Protein AF-A0A0J6LDE4-F1 (afdb_monomer_lite)

Sequence (198 aa):
MDIYIEMHKPATEKNEYFLVLDENDNFENDKILNLLSSVNRYIVDVDTSMERFMETMISRFHLYILVNCEGVQEELTKVQNYMWEKELKELNWKKSTVKSTILTNQYDNTTNIFDVISPVCMEGSLMFLFSEKEVNEEELESIIKYIKFDQTRVYFNKETIELAGKMGYIVGHFTDEYYVVSLRSEKQVFVCYAVEGL

Secondary structure (DSSP, 8-state):
----EEEE----TT-TT---B-TTS-B-HHHHHHHHTTEEEEEEEHHHHHHHHHHHHHTTSEEEEEEE-TTHHHHS-HHHHHHHHHHHHHTT-EE-SS-TTEEEEE--TTS-HHHHHTTTTTTSEEEEEEESSPPPHHHHHHHHHHPPP-TT-SS--HHHHHHHHHH--EEEEEES----TTT-S---EEEEEEETT-

Radius of gyration: 17.01 Å; chains: 1; bounding box: 40×36×48 Å

pLDDT: mean 72.6, std 15.71, range [31.28, 93.69]

Foldseek 3Di:
DDPQKDKDQFDDPPDPPDQAAAPVRDGDCPPCSVLSNFKIKIKGFCVPPVVVVVVVQVVQWWKKKKKQQVPVCVPDDPVLNVVLVVLCVVQVWDAAPLDRRMIMHRDDPPDDVCSNCVSRPPQIFMKMKTHNDDDDNVNVSVLVVQADGDSPDDHGHPSVSCCQRVVFIKMKGWDQDDPPVVPRDGGIIIMIMHGPDD

Structure (mmCIF, N/CA/C/O backbone):
data_AF-A0A0J6LDE4-F1
#
_entry.id   AF-A0A0J6LDE4-F1
#
loop_
_atom_site.group_PDB
_atom_site.id
_atom_site.type_symbol
_atom_site.label_atom_id
_atom_site.label_alt_id
_atom_site.label_comp_id
_atom_site.label_asym_id
_atom_site.label_entity_id
_atom_site.label_seq_id
_atom_site.pdbx_PDB_ins_code
_atom_site.Cartn_x
_atom_site.Cartn_y
_atom_site.Cartn_z
_atom_site.occupancy
_atom_site.B_iso_or_equiv
_atom_site.auth_seq_id
_atom_site.auth_comp_id
_atom_site.auth_asym_id
_atom_site.auth_atom_id
_atom_site.pdbx_PDB_model_num
ATOM 1 N N . MET A 1 1 ? 11.935 18.057 -22.264 1.00 38.59 1 MET A N 1
ATOM 2 C CA . MET A 1 1 ? 10.794 17.457 -21.549 1.00 38.59 1 MET A CA 1
ATOM 3 C C . MET A 1 1 ? 11.455 16.536 -20.562 1.00 38.59 1 MET A C 1
ATOM 5 O O . MET A 1 1 ? 11.942 15.494 -20.979 1.00 38.59 1 MET A O 1
ATOM 9 N N . ASP A 1 2 ? 11.695 17.038 -19.355 1.00 39.44 2 ASP A N 1
ATOM 10 C CA . ASP A 1 2 ? 12.557 16.338 -18.408 1.00 39.44 2 ASP A CA 1
ATOM 11 C C . ASP A 1 2 ? 11.884 15.014 -18.050 1.00 39.44 2 ASP A C 1
ATOM 13 O O . ASP A 1 2 ? 10.683 14.949 -17.782 1.00 39.44 2 ASP A O 1
ATOM 17 N N . ILE A 1 3 ? 12.633 13.931 -18.205 1.00 47.81 3 ILE A N 1
ATOM 18 C CA . ILE A 1 3 ? 12.144 12.583 -17.955 1.00 47.81 3 ILE A CA 1
ATOM 19 C C . ILE A 1 3 ? 12.295 12.384 -16.446 1.00 47.81 3 ILE A C 1
ATOM 21 O O . ILE A 1 3 ? 13.366 12.036 -15.966 1.00 47.81 3 ILE A O 1
ATOM 25 N N . TYR A 1 4 ? 11.235 12.712 -15.706 1.00 57.97 4 TYR A N 1
ATOM 26 C CA . TYR A 1 4 ? 11.168 12.670 -14.236 1.00 57.97 4 TYR A CA 1
ATOM 27 C C . TYR A 1 4 ? 10.970 11.256 -13.657 1.00 57.97 4 TYR A C 1
ATOM 29 O O . TYR A 1 4 ? 10.943 11.070 -12.443 1.00 57.97 4 TYR A O 1
ATOM 37 N N . ILE A 1 5 ? 10.782 10.269 -14.533 1.00 58.00 5 ILE A N 1
ATOM 38 C CA . ILE A 1 5 ? 10.529 8.871 -14.199 1.00 58.00 5 ILE A CA 1
ATOM 39 C C . ILE A 1 5 ? 11.597 8.050 -14.916 1.00 58.00 5 ILE A C 1
ATOM 41 O O . ILE A 1 5 ? 11.592 7.967 -16.147 1.00 58.00 5 ILE A O 1
ATOM 45 N N . GLU A 1 6 ? 12.517 7.451 -14.166 1.00 58.34 6 GLU A N 1
ATOM 46 C CA . GLU A 1 6 ? 13.460 6.494 -14.735 1.00 58.34 6 GLU A CA 1
ATOM 47 C C . GLU A 1 6 ? 12.729 5.162 -14.939 1.00 58.34 6 GLU A C 1
ATOM 49 O O . GLU A 1 6 ? 12.290 4.505 -13.992 1.00 58.34 6 GLU A O 1
ATOM 54 N N . MET A 1 7 ? 12.540 4.789 -16.205 1.00 58.22 7 MET A N 1
ATOM 55 C CA . MET A 1 7 ? 11.957 3.506 -16.581 1.00 58.22 7 MET A CA 1
ATOM 56 C C . MET A 1 7 ? 13.060 2.467 -16.729 1.00 58.22 7 MET A C 1
ATOM 58 O O . MET A 1 7 ? 13.805 2.473 -17.714 1.00 58.22 7 MET A O 1
ATOM 62 N N . HIS A 1 8 ? 13.110 1.517 -15.804 1.00 57.19 8 HIS A N 1
ATOM 63 C CA . HIS A 1 8 ? 13.906 0.315 -15.987 1.00 57.19 8 HIS A CA 1
ATOM 64 C C . HIS A 1 8 ? 13.045 -0.715 -16.716 1.00 57.19 8 HIS A C 1
ATOM 66 O O . HIS A 1 8 ? 12.086 -1.262 -16.165 1.00 57.19 8 HIS A O 1
ATOM 72 N N . LYS A 1 9 ? 13.378 -0.943 -17.992 1.00 49.88 9 LYS A N 1
ATOM 73 C CA . LYS A 1 9 ? 12.747 -1.978 -18.822 1.00 49.88 9 LYS A CA 1
ATOM 74 C C . LYS A 1 9 ? 12.866 -3.366 -18.161 1.00 49.88 9 LYS A C 1
ATOM 76 O O . LYS A 1 9 ? 13.811 -3.571 -17.392 1.00 49.88 9 LYS A O 1
ATOM 81 N N . PRO A 1 10 ? 11.972 -4.314 -18.501 1.00 50.31 10 PRO A N 1
ATOM 82 C CA . PRO A 1 10 ? 11.931 -5.655 -17.922 1.00 50.31 10 PRO A CA 1
ATOM 83 C C . PRO A 1 10 ? 13.303 -6.342 -17.875 1.00 50.31 10 PRO A C 1
ATOM 85 O O . PRO A 1 10 ? 14.137 -6.165 -18.774 1.00 50.31 10 PRO A O 1
ATOM 88 N N . ALA A 1 11 ? 13.543 -7.139 -16.830 1.00 47.03 11 ALA A N 1
ATOM 89 C CA . ALA A 1 11 ? 14.763 -7.929 -16.694 1.00 47.03 11 ALA A CA 1
ATOM 90 C C . ALA A 1 11 ? 14.858 -8.939 -17.851 1.00 47.03 11 ALA A C 1
ATOM 92 O O . ALA A 1 11 ? 14.193 -9.970 -17.852 1.00 47.03 11 ALA A O 1
ATOM 93 N N . THR A 1 12 ? 15.666 -8.645 -18.867 1.00 46.50 12 THR A N 1
ATOM 94 C CA . THR A 1 12 ? 16.121 -9.673 -19.816 1.00 46.50 12 THR A CA 1
ATOM 95 C C . THR A 1 12 ? 17.321 -10.407 -19.213 1.00 46.50 12 THR A C 1
ATOM 97 O O . THR A 1 12 ? 17.982 -9.848 -18.341 1.00 46.50 12 THR A O 1
ATOM 100 N N . GLU A 1 13 ? 17.649 -11.617 -19.688 1.00 42.69 13 GLU A N 1
ATOM 101 C CA . GLU A 1 13 ? 18.779 -12.467 -19.224 1.00 42.69 13 GLU A CA 1
ATOM 102 C C . GLU A 1 13 ? 20.159 -11.763 -19.148 1.00 42.69 13 GLU A C 1
ATOM 104 O O . GLU A 1 13 ? 21.130 -12.346 -18.678 1.00 42.69 13 GLU A O 1
ATOM 109 N N . LYS A 1 14 ? 20.273 -10.514 -19.618 1.00 42.53 14 LYS A N 1
ATOM 110 C CA . LYS A 1 14 ? 21.488 -9.687 -19.604 1.00 42.53 14 LYS A CA 1
ATOM 111 C C . LYS A 1 14 ? 21.429 -8.479 -18.651 1.00 42.53 14 LYS A C 1
ATOM 113 O O . LYS A 1 14 ? 22.395 -7.724 -18.608 1.00 42.53 14 LYS A O 1
ATOM 118 N N . ASN A 1 15 ? 20.326 -8.267 -17.926 1.00 45.03 15 ASN A N 1
ATOM 119 C CA . ASN A 1 15 ? 20.123 -7.128 -17.022 1.00 45.03 15 ASN A CA 1
ATOM 120 C C . ASN A 1 15 ? 20.237 -7.566 -15.553 1.00 45.03 15 ASN A C 1
ATOM 122 O O . ASN A 1 15 ? 19.270 -8.030 -14.957 1.00 45.03 15 ASN A O 1
ATOM 126 N N . GLU A 1 16 ? 21.402 -7.337 -14.949 1.00 47.44 16 GLU A N 1
ATOM 127 C CA . GLU A 1 16 ? 21.745 -7.638 -13.543 1.00 47.44 16 GLU A CA 1
ATOM 128 C C . GLU A 1 16 ? 21.028 -6.744 -12.496 1.00 47.44 16 GLU A C 1
ATOM 130 O O . GLU A 1 16 ? 21.453 -6.662 -11.348 1.00 47.44 16 GLU A O 1
ATOM 135 N N . TYR A 1 17 ? 19.948 -6.043 -12.859 1.00 51.19 17 TYR A N 1
ATOM 136 C CA . TYR A 1 17 ? 19.377 -4.952 -12.046 1.00 51.19 17 TYR A CA 1
ATOM 137 C C . TYR A 1 17 ? 18.183 -5.340 -11.160 1.00 51.19 17 TYR A C 1
ATOM 139 O O . TYR A 1 17 ? 17.684 -4.500 -10.407 1.00 51.19 17 TYR A O 1
ATOM 147 N N . PHE A 1 18 ? 17.716 -6.587 -11.234 1.00 53.81 18 PHE A N 1
ATOM 148 C CA . PHE A 1 18 ? 16.643 -7.094 -10.380 1.00 53.81 18 PHE A CA 1
ATOM 149 C C . PHE A 1 18 ? 17.197 -8.180 -9.466 1.00 53.81 18 PHE A C 1
ATOM 151 O O . PHE A 1 18 ? 17.444 -9.301 -9.897 1.00 53.81 18 PHE A O 1
ATOM 158 N N . LEU A 1 19 ? 17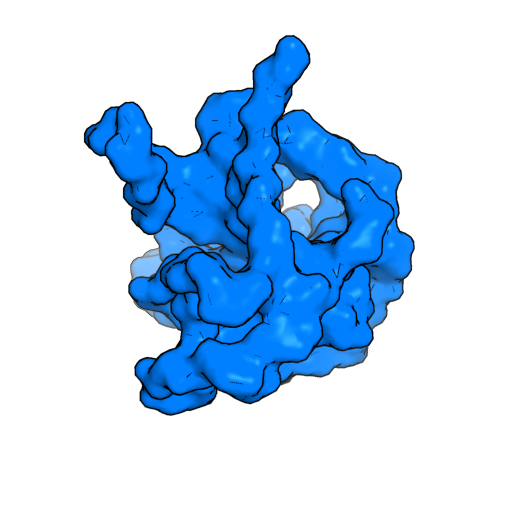.403 -7.825 -8.200 1.00 56.34 19 LEU A N 1
ATOM 159 C CA . LEU A 1 19 ? 17.648 -8.786 -7.135 1.00 56.34 19 LEU A CA 1
ATOM 160 C C . LEU A 1 19 ? 16.300 -9.086 -6.490 1.00 56.34 19 LEU A C 1
ATOM 162 O O . LEU A 1 19 ? 15.721 -8.213 -5.844 1.00 56.34 19 LEU A O 1
ATOM 166 N N . VAL A 1 20 ? 15.792 -10.298 -6.706 1.00 59.28 20 VAL A N 1
ATOM 167 C CA . VAL A 1 20 ? 14.578 -10.775 -6.041 1.00 59.28 20 VAL A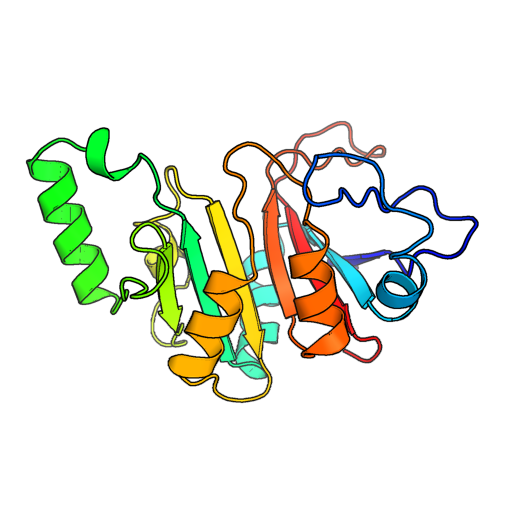 CA 1
ATOM 168 C C . VAL A 1 20 ? 14.960 -11.841 -5.030 1.00 59.28 20 VAL A C 1
ATOM 170 O O . VAL A 1 20 ? 15.721 -12.759 -5.346 1.00 59.28 20 VAL A O 1
ATOM 173 N N . LEU A 1 21 ? 14.436 -11.706 -3.817 1.00 57.12 21 LEU A N 1
ATOM 174 C CA . LEU A 1 21 ? 14.638 -12.660 -2.735 1.00 57.12 21 LEU A CA 1
ATOM 175 C C . LEU A 1 21 ? 13.399 -13.547 -2.575 1.00 57.12 21 LEU A C 1
ATOM 177 O O . LEU A 1 21 ? 12.266 -13.075 -2.716 1.00 57.12 21 LEU A O 1
ATOM 181 N N . ASP A 1 22 ? 13.627 -14.831 -2.298 1.00 60.06 22 ASP A N 1
ATOM 182 C CA . ASP A 1 22 ? 12.580 -15.760 -1.883 1.00 60.06 22 ASP A CA 1
ATOM 183 C C . ASP A 1 22 ? 12.179 -15.544 -0.414 1.00 60.06 22 ASP A C 1
ATOM 185 O O . ASP A 1 22 ? 12.670 -14.663 0.292 1.00 60.06 22 ASP A O 1
ATOM 189 N N . GLU A 1 23 ? 11.267 -16.385 0.067 1.00 56.19 23 GLU A N 1
ATOM 190 C CA . GLU A 1 23 ? 10.761 -16.344 1.435 1.00 56.19 23 GLU A CA 1
ATOM 191 C C . GLU A 1 23 ? 11.813 -16.562 2.539 1.00 56.19 23 GLU A C 1
ATOM 193 O O . GLU A 1 23 ? 11.491 -16.314 3.703 1.00 56.19 23 GLU A O 1
ATOM 198 N N . ASN A 1 24 ? 13.019 -17.014 2.178 1.00 64.88 24 ASN A N 1
ATOM 199 C CA . ASN A 1 24 ? 14.141 -17.347 3.052 1.00 64.88 24 ASN A CA 1
ATOM 200 C C . ASN A 1 24 ? 15.390 -16.495 2.753 1.00 64.88 24 ASN A C 1
ATOM 202 O O . ASN A 1 24 ? 16.492 -16.897 3.125 1.00 64.88 24 ASN A O 1
ATOM 206 N N . ASP A 1 25 ? 15.242 -15.356 2.070 1.00 59.19 25 ASP A N 1
ATOM 207 C CA . ASP A 1 25 ? 16.342 -14.463 1.684 1.00 59.19 25 ASP A CA 1
ATOM 208 C C . ASP A 1 25 ? 17.353 -15.049 0.680 1.00 59.19 25 ASP A C 1
ATOM 210 O O . ASP A 1 25 ? 18.474 -14.549 0.555 1.00 59.19 25 ASP A O 1
ATOM 214 N N . ASN A 1 26 ? 16.983 -16.080 -0.084 1.00 63.34 26 ASN A N 1
ATOM 215 C CA . ASN A 1 26 ? 17.824 -16.570 -1.177 1.00 63.34 26 ASN A CA 1
ATOM 216 C C . ASN A 1 26 ? 17.508 -15.835 -2.481 1.00 63.34 26 ASN A C 1
ATOM 218 O O . ASN A 1 26 ? 16.351 -15.535 -2.772 1.00 63.34 26 ASN A O 1
ATOM 222 N N . PHE A 1 27 ? 18.524 -15.612 -3.318 1.00 63.44 27 PHE A N 1
ATOM 223 C CA . PHE A 1 27 ? 18.322 -15.067 -4.661 1.00 63.44 27 PHE A CA 1
ATOM 224 C C . PHE A 1 27 ? 17.469 -16.012 -5.515 1.00 63.44 27 PHE A C 1
ATOM 226 O O . PHE A 1 27 ? 17.861 -17.150 -5.778 1.00 63.44 27 PHE A O 1
ATOM 233 N N . GLU A 1 28 ? 16.328 -15.518 -5.996 1.00 61.38 28 GLU A N 1
ATOM 234 C CA . GLU A 1 28 ? 15.380 -16.275 -6.818 1.00 61.38 28 GLU A CA 1
ATOM 235 C C . GLU A 1 28 ? 15.254 -15.665 -8.224 1.00 61.38 28 GLU A C 1
ATOM 237 O O . GLU A 1 28 ? 14.163 -15.378 -8.711 1.00 61.38 28 GLU A O 1
ATOM 242 N N . ASN A 1 29 ? 16.386 -15.465 -8.905 1.00 59.66 29 ASN A N 1
ATOM 243 C CA . ASN A 1 29 ? 16.386 -14.848 -10.234 1.00 59.66 29 ASN A CA 1
ATOM 244 C C . ASN A 1 29 ? 15.717 -15.759 -11.283 1.00 59.66 29 ASN A C 1
ATOM 246 O O . ASN A 1 29 ? 14.718 -15.368 -11.881 1.00 59.66 29 ASN A O 1
ATOM 250 N N . ASP A 1 30 ? 16.162 -17.009 -11.444 1.00 58.25 30 ASP A N 1
ATOM 251 C CA . ASP A 1 30 ? 15.726 -17.873 -12.560 1.00 58.25 30 ASP A CA 1
ATOM 252 C C . ASP A 1 30 ? 14.220 -18.203 -12.578 1.00 58.25 30 ASP A C 1
ATOM 254 O O . ASP A 1 30 ? 13.637 -18.421 -13.641 1.00 58.25 30 ASP A O 1
ATOM 258 N N . LYS A 1 31 ? 13.556 -18.229 -11.414 1.00 58.84 31 LYS A N 1
ATOM 259 C CA . LYS A 1 31 ? 12.123 -18.569 -11.305 1.00 58.84 31 LYS A CA 1
ATOM 260 C C . LYS A 1 31 ? 11.194 -17.367 -11.476 1.00 58.84 31 LYS A C 1
ATOM 262 O O . LYS A 1 31 ? 10.021 -17.558 -11.795 1.00 58.84 31 LYS A O 1
ATOM 267 N N . ILE A 1 32 ? 11.698 -16.150 -11.271 1.00 61.59 32 ILE A N 1
ATOM 268 C CA . ILE A 1 32 ? 10.903 -14.914 -11.288 1.00 61.59 32 ILE A CA 1
ATOM 269 C C . ILE A 1 32 ? 11.142 -14.108 -12.577 1.00 61.59 32 ILE A C 1
ATOM 271 O O . ILE A 1 32 ? 10.334 -13.243 -12.906 1.00 61.59 32 ILE A O 1
ATOM 275 N N . LEU A 1 33 ? 12.147 -14.465 -13.392 1.00 63.16 33 LEU A N 1
ATOM 276 C CA . LEU A 1 33 ? 12.410 -13.865 -14.712 1.00 63.16 33 LEU A CA 1
ATOM 277 C C . LEU A 1 33 ? 11.166 -13.769 -15.609 1.00 63.16 33 LEU A C 1
ATOM 279 O O . LEU A 1 33 ? 10.933 -12.725 -16.210 1.00 63.16 33 LEU A O 1
ATOM 283 N N . ASN A 1 34 ? 10.327 -14.810 -15.668 1.00 66.31 34 ASN A N 1
ATOM 284 C CA . ASN A 1 34 ? 9.098 -14.772 -16.474 1.00 66.31 34 ASN A CA 1
ATOM 285 C C . ASN A 1 34 ? 8.117 -13.691 -15.986 1.00 66.31 34 ASN A C 1
ATOM 287 O O . ASN A 1 34 ? 7.513 -13.001 -16.801 1.00 66.31 34 ASN A O 1
ATOM 291 N N . LEU A 1 35 ? 7.980 -13.504 -14.672 1.00 66.50 35 LEU A N 1
ATOM 292 C CA . LEU A 1 35 ? 7.141 -12.449 -14.093 1.00 66.50 35 LEU A CA 1
ATOM 293 C C . LEU A 1 35 ? 7.767 -11.069 -14.316 1.00 66.50 35 LEU A C 1
ATOM 295 O O . LEU A 1 35 ? 7.087 -10.161 -14.787 1.00 66.50 35 LEU A O 1
ATOM 299 N N . LEU A 1 36 ? 9.073 -10.935 -14.076 1.00 65.44 36 LEU A N 1
ATOM 300 C CA . LEU A 1 36 ? 9.827 -9.703 -14.329 1.00 65.44 36 LEU A CA 1
ATOM 301 C C . LEU A 1 36 ? 9.798 -9.288 -15.797 1.00 65.44 36 LEU A C 1
ATOM 303 O O . LEU A 1 36 ? 9.855 -8.100 -16.077 1.00 65.44 36 LEU A O 1
ATOM 307 N N . SER A 1 37 ? 9.681 -10.238 -16.728 1.00 64.94 37 SER A N 1
ATOM 308 C CA . SER A 1 37 ? 9.542 -9.943 -18.157 1.00 64.94 37 SER A CA 1
ATOM 309 C C . SER A 1 37 ? 8.230 -9.227 -18.502 1.00 64.94 37 SER A C 1
ATOM 311 O O . SER A 1 37 ? 8.159 -8.559 -19.527 1.00 64.94 37 SER A O 1
ATOM 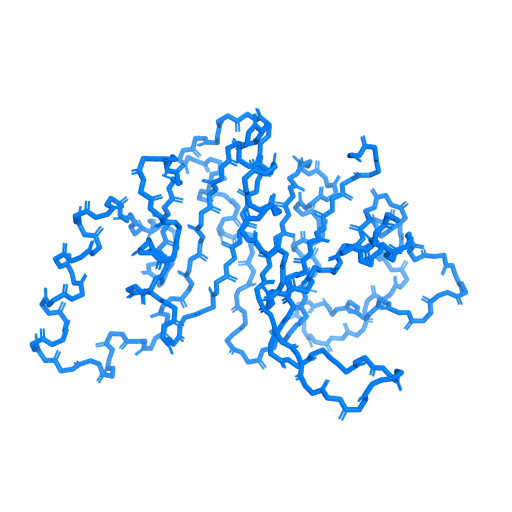313 N N . SER A 1 38 ? 7.216 -9.341 -17.636 1.00 64.69 38 SER A N 1
ATOM 314 C CA . SER A 1 38 ? 5.886 -8.744 -17.810 1.00 64.69 38 SER A CA 1
ATOM 315 C C . SER A 1 38 ? 5.639 -7.509 -16.940 1.00 64.69 38 SER A C 1
ATOM 317 O O . SER A 1 38 ? 4.594 -6.878 -17.074 1.00 64.69 38 SER A O 1
ATOM 319 N N . VAL A 1 39 ? 6.581 -7.163 -16.053 1.00 67.00 39 VAL A N 1
ATOM 320 C CA . VAL A 1 39 ? 6.446 -6.086 -15.066 1.00 67.00 39 VAL A CA 1
ATOM 321 C C . VAL A 1 39 ? 7.572 -5.067 -15.241 1.00 67.00 39 VAL A C 1
ATOM 323 O O . VAL A 1 39 ? 8.754 -5.388 -15.157 1.00 67.00 39 VAL A O 1
ATOM 326 N N . ASN A 1 40 ? 7.199 -3.811 -15.453 1.00 68.56 40 ASN A N 1
ATOM 327 C CA . ASN A 1 40 ? 8.096 -2.666 -15.503 1.00 68.56 40 ASN A CA 1
ATOM 328 C C . ASN A 1 40 ? 8.387 -2.142 -14.095 1.00 68.56 40 ASN A C 1
ATOM 330 O O . ASN A 1 40 ? 7.482 -2.090 -13.261 1.00 68.56 40 ASN A O 1
ATOM 334 N N . ARG A 1 41 ? 9.623 -1.679 -13.864 1.00 70.75 41 ARG A N 1
ATOM 335 C CA . ARG A 1 41 ? 10.006 -0.928 -12.662 1.00 70.75 41 ARG A CA 1
ATOM 336 C C . ARG A 1 41 ? 10.183 0.545 -13.008 1.00 70.75 41 ARG A C 1
ATOM 338 O O . ARG A 1 41 ? 10.971 0.898 -13.886 1.00 70.75 41 ARG A O 1
ATOM 345 N N . TYR A 1 42 ? 9.487 1.394 -12.273 1.00 69.88 42 TYR A N 1
ATOM 346 C CA . TYR A 1 42 ? 9.549 2.844 -12.384 1.00 69.88 42 TYR A CA 1
ATOM 347 C C . TYR A 1 42 ? 10.209 3.406 -11.132 1.00 69.88 42 TYR A C 1
ATOM 349 O O . TYR A 1 42 ? 9.900 2.959 -10.029 1.00 69.88 42 TYR A O 1
ATOM 357 N N . ILE A 1 43 ? 11.109 4.368 -11.298 1.00 69.62 43 ILE A N 1
ATOM 358 C CA . ILE A 1 43 ? 11.742 5.086 -10.191 1.00 69.62 43 ILE A CA 1
ATOM 359 C C . ILE A 1 43 ? 11.444 6.566 -10.372 1.00 69.62 43 ILE A C 1
ATOM 361 O O . ILE A 1 43 ? 11.754 7.147 -11.413 1.00 69.62 43 ILE A O 1
ATOM 365 N N . VAL A 1 44 ? 10.802 7.155 -9.371 1.00 68.00 44 VAL A N 1
ATOM 366 C CA . VAL A 1 44 ? 10.356 8.547 -9.384 1.00 68.00 44 VAL A CA 1
ATOM 367 C C . VAL A 1 44 ? 11.121 9.315 -8.317 1.00 68.00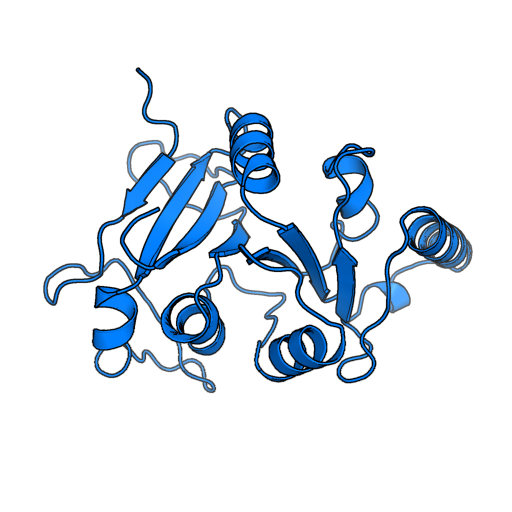 44 VAL A C 1
ATOM 369 O O . VAL A 1 44 ? 11.160 8.903 -7.160 1.00 68.00 44 VAL A O 1
ATOM 372 N N . ASP A 1 45 ? 11.735 10.427 -8.711 1.00 68.19 45 ASP A N 1
ATOM 373 C CA . ASP A 1 45 ? 12.416 11.336 -7.786 1.00 68.19 45 ASP A CA 1
ATOM 374 C C . ASP A 1 45 ? 11.372 12.061 -6.915 1.00 68.19 45 ASP A C 1
ATOM 376 O O . ASP A 1 45 ? 10.497 12.767 -7.436 1.00 68.19 45 ASP A O 1
ATOM 380 N N . VAL A 1 46 ? 11.437 11.856 -5.594 1.00 64.25 46 VAL A N 1
ATOM 381 C CA . VAL A 1 46 ? 10.425 12.378 -4.666 1.00 64.25 46 VAL A CA 1
ATOM 382 C C . VAL A 1 46 ? 10.498 13.899 -4.551 1.00 64.25 46 VAL A C 1
ATOM 384 O O . VAL A 1 46 ? 9.454 14.552 -4.576 1.00 64.25 46 VAL A O 1
ATOM 387 N N . ASP A 1 47 ? 11.706 14.468 -4.534 1.00 61.69 47 ASP A N 1
ATOM 388 C CA . ASP A 1 47 ? 11.956 15.887 -4.237 1.00 61.69 47 ASP A CA 1
ATOM 389 C C . ASP A 1 47 ? 11.342 16.842 -5.267 1.00 61.69 47 ASP A C 1
ATOM 391 O O . ASP A 1 47 ? 11.137 18.026 -4.999 1.00 61.69 47 ASP A O 1
ATOM 395 N N . THR A 1 48 ? 11.081 16.352 -6.478 1.00 63.19 48 THR A N 1
ATOM 396 C CA . THR A 1 48 ? 10.680 17.204 -7.607 1.00 63.19 48 THR A CA 1
ATOM 397 C C . THR A 1 48 ? 9.394 16.773 -8.291 1.00 63.19 48 THR A C 1
ATOM 399 O O . THR A 1 48 ? 8.816 17.565 -9.035 1.00 63.19 48 THR A O 1
ATOM 402 N N . SER A 1 49 ? 8.957 15.526 -8.091 1.00 67.62 49 SER A N 1
ATOM 403 C CA . SER A 1 49 ? 7.991 14.904 -9.003 1.00 67.62 49 SER A CA 1
ATOM 404 C C . SER A 1 49 ? 6.896 14.085 -8.322 1.00 67.62 49 SER A C 1
ATOM 406 O O . SER A 1 49 ? 5.969 13.659 -9.014 1.00 67.62 49 SER A O 1
ATOM 408 N N . MET A 1 50 ? 6.949 13.893 -6.997 1.00 72.00 50 MET A N 1
ATOM 409 C CA . MET A 1 50 ? 6.002 13.024 -6.289 1.00 72.00 50 MET A CA 1
ATOM 410 C C . MET A 1 50 ? 4.559 13.518 -6.377 1.00 72.00 50 MET A C 1
ATOM 412 O O . MET A 1 50 ? 3.683 12.743 -6.744 1.00 72.00 50 MET A O 1
ATOM 416 N N . GLU A 1 51 ? 4.300 14.799 -6.103 1.00 71.69 51 GLU A N 1
ATOM 417 C CA . GLU A 1 51 ? 2.938 15.356 -6.150 1.00 71.69 51 GLU A CA 1
ATOM 418 C C . GLU A 1 51 ? 2.298 15.140 -7.524 1.00 71.69 51 GLU A C 1
ATOM 420 O O . GLU A 1 51 ? 1.235 14.537 -7.636 1.00 71.69 51 GLU A O 1
ATOM 425 N N . ARG A 1 52 ? 3.007 15.523 -8.591 1.00 73.50 52 ARG A N 1
ATOM 426 C CA . ARG A 1 52 ? 2.537 15.367 -9.972 1.00 73.50 52 ARG A CA 1
ATOM 427 C C . ARG A 1 52 ? 2.347 13.901 -10.368 1.00 73.50 52 ARG A C 1
ATOM 429 O O . ARG A 1 52 ? 1.427 13.577 -11.126 1.00 73.50 52 ARG A O 1
ATOM 436 N N . PHE A 1 53 ? 3.227 13.017 -9.903 1.00 75.62 53 PHE A N 1
ATOM 437 C CA . PHE A 1 53 ? 3.081 11.582 -10.113 1.00 75.62 53 PHE A CA 1
ATOM 438 C C . PHE A 1 53 ? 1.814 11.070 -9.420 1.00 75.62 53 PHE A C 1
ATOM 440 O O . PHE A 1 53 ? 0.976 10.456 -10.079 1.00 75.62 53 PHE A O 1
ATOM 447 N N . MET A 1 54 ? 1.623 11.392 -8.139 1.00 77.38 54 MET A N 1
ATOM 448 C CA . MET A 1 54 ? 0.444 10.979 -7.380 1.00 77.38 54 MET A CA 1
ATOM 449 C C . MET A 1 54 ? -0.838 11.514 -8.004 1.00 77.38 54 MET A C 1
ATOM 451 O O . MET A 1 54 ? -1.739 10.720 -8.238 1.00 77.38 54 MET A O 1
ATOM 455 N N . GLU A 1 55 ? -0.894 12.794 -8.382 1.00 80.19 55 GLU A N 1
ATOM 456 C CA . GLU A 1 55 ? -2.020 13.391 -9.115 1.00 80.19 55 GLU A CA 1
ATOM 457 C C . GLU A 1 55 ? -2.355 12.619 -10.398 1.00 80.19 55 GLU A C 1
ATOM 459 O O . GLU A 1 55 ? -3.518 12.320 -10.677 1.00 80.19 55 GLU A O 1
ATOM 464 N N . THR A 1 56 ? -1.331 12.257 -11.176 1.00 81.12 56 THR A N 1
ATOM 465 C CA . THR A 1 56 ? -1.515 11.494 -12.416 1.00 81.12 56 THR A CA 1
ATOM 466 C C . THR A 1 56 ? -2.092 10.113 -12.120 1.00 81.12 56 THR A C 1
ATOM 468 O O . THR A 1 56 ? -3.035 9.681 -12.785 1.00 81.12 56 THR A O 1
ATOM 471 N N . MET A 1 57 ? -1.570 9.429 -11.105 1.00 82.06 57 MET A N 1
ATOM 472 C CA . MET A 1 57 ? -1.998 8.081 -10.748 1.00 82.06 57 MET A CA 1
ATOM 473 C C . MET A 1 57 ? -3.412 8.069 -10.164 1.00 82.06 57 MET A C 1
ATOM 475 O O . MET A 1 57 ? -4.263 7.336 -10.657 1.00 82.06 57 MET A O 1
ATOM 479 N N . ILE A 1 58 ? -3.718 8.929 -9.191 1.00 86.50 58 ILE A N 1
ATOM 480 C CA . ILE A 1 58 ? -5.051 8.987 -8.568 1.00 86.50 58 ILE A CA 1
ATOM 481 C C . ILE A 1 58 ? -6.142 9.462 -9.540 1.00 86.50 58 ILE A C 1
ATOM 483 O O . ILE A 1 58 ? -7.320 9.210 -9.312 1.00 86.50 58 ILE A O 1
ATOM 487 N N . SER A 1 59 ? -5.776 10.128 -10.646 1.00 84.12 59 SER A N 1
ATOM 488 C CA . SER A 1 59 ? -6.736 10.490 -11.701 1.00 84.12 59 SER A CA 1
ATOM 489 C C . SER A 1 59 ? -7.244 9.287 -12.506 1.00 84.12 59 SER A C 1
ATOM 491 O O . SER A 1 59 ? -8.293 9.372 -13.145 1.00 84.12 59 SER A O 1
ATOM 493 N N . ARG A 1 60 ? -6.496 8.176 -12.494 1.00 84.38 60 ARG A N 1
ATOM 494 C CA . ARG A 1 60 ? -6.771 6.960 -13.277 1.00 84.38 60 ARG A CA 1
ATOM 495 C C . ARG A 1 60 ? -7.044 5.735 -12.409 1.00 84.38 60 ARG A C 1
ATOM 497 O O . ARG A 1 60 ? -7.708 4.815 -12.873 1.00 84.38 60 ARG A O 1
ATOM 504 N N . PHE A 1 61 ? -6.527 5.717 -11.187 1.00 89.12 61 PHE A N 1
ATOM 505 C CA . PHE A 1 61 ? -6.528 4.553 -10.316 1.00 89.12 61 PHE A CA 1
ATOM 506 C C . PHE A 1 61 ? -7.057 4.903 -8.926 1.00 89.12 61 PHE A C 1
ATOM 508 O O . PHE A 1 61 ? -6.798 5.978 -8.388 1.00 89.12 61 PHE A O 1
ATOM 515 N N . HIS A 1 62 ? -7.735 3.943 -8.309 1.00 92.31 62 HIS A N 1
ATOM 516 C CA . HIS A 1 62 ? -7.998 3.944 -6.879 1.00 92.31 62 HIS A CA 1
ATOM 517 C C . HIS A 1 62 ? -6.693 3.679 -6.133 1.00 92.31 62 HIS A C 1
ATOM 519 O O . HIS A 1 62 ? -5.980 2.734 -6.473 1.00 92.31 62 HIS A O 1
ATOM 525 N N . LEU A 1 63 ? -6.395 4.489 -5.118 1.00 93.06 63 LEU A N 1
ATOM 526 C CA . LEU A 1 63 ? -5.207 4.329 -4.289 1.00 93.06 63 LEU A CA 1
ATOM 527 C C . LEU A 1 63 ? -5.576 3.750 -2.922 1.00 93.06 63 LEU A C 1
ATOM 529 O O . LEU A 1 63 ? -6.399 4.303 -2.194 1.00 93.06 63 LEU A O 1
ATOM 533 N N . TYR A 1 64 ? -4.896 2.670 -2.561 1.00 93.12 64 TYR A N 1
ATOM 534 C CA . TYR A 1 64 ? -4.916 2.077 -1.235 1.00 93.12 64 TYR A CA 1
ATOM 535 C C . TYR A 1 64 ? -3.530 2.209 -0.620 1.00 93.12 64 TYR A C 1
ATOM 537 O O . TYR A 1 64 ? -2.520 1.877 -1.239 1.00 93.12 64 TYR A O 1
ATOM 545 N N . ILE A 1 65 ? -3.487 2.704 0.606 1.00 91.00 65 ILE A N 1
ATOM 546 C CA . ILE A 1 65 ? -2.268 2.892 1.378 1.00 91.00 65 ILE A CA 1
ATOM 547 C C . ILE A 1 65 ? -2.257 1.832 2.470 1.00 91.00 65 ILE A C 1
ATOM 549 O O . ILE A 1 65 ? -3.231 1.694 3.208 1.00 91.00 65 ILE A O 1
ATOM 553 N N . LEU A 1 66 ? -1.171 1.074 2.554 1.00 90.19 66 LEU A N 1
ATOM 554 C CA . LEU A 1 66 ? -0.967 0.026 3.541 1.00 90.19 66 LEU A CA 1
ATOM 555 C C . LEU A 1 66 ? 0.272 0.366 4.362 1.00 90.19 66 LEU A C 1
ATOM 557 O O . LEU A 1 66 ? 1.323 0.657 3.794 1.00 90.19 66 LEU A O 1
ATOM 561 N N . VAL A 1 67 ? 0.165 0.304 5.687 1.00 86.69 67 VAL A N 1
ATOM 562 C CA . VAL A 1 67 ? 1.298 0.548 6.588 1.00 86.69 67 VAL A CA 1
ATOM 563 C C . VAL A 1 67 ? 1.419 -0.567 7.600 1.00 86.69 67 VAL A C 1
ATOM 565 O O . VAL A 1 67 ? 0.455 -0.863 8.300 1.00 86.69 67 VAL A O 1
ATOM 568 N N . ASN A 1 68 ? 2.606 -1.165 7.702 1.00 86.38 68 ASN A N 1
ATOM 569 C CA . ASN A 1 68 ? 2.932 -2.055 8.811 1.00 86.38 68 ASN A CA 1
ATOM 570 C C . ASN A 1 68 ? 3.476 -1.244 9.993 1.00 86.38 68 ASN A C 1
ATOM 572 O O . ASN A 1 68 ? 4.593 -0.738 9.929 1.00 86.38 68 ASN A O 1
ATOM 576 N N . CYS A 1 69 ? 2.696 -1.156 11.068 1.00 82.44 69 CYS A N 1
ATOM 577 C CA . CYS A 1 69 ? 3.018 -0.436 12.302 1.00 82.44 69 CYS A CA 1
ATOM 578 C C . CYS A 1 69 ? 3.453 -1.381 13.436 1.00 82.44 69 CYS A C 1
ATOM 580 O O . CYS A 1 69 ? 3.192 -1.113 14.610 1.00 82.44 69 CYS A O 1
ATOM 582 N N . GLU A 1 70 ? 4.050 -2.526 13.106 1.00 84.62 70 GLU A N 1
ATOM 583 C CA . GLU A 1 70 ? 4.627 -3.435 14.098 1.00 84.62 70 GLU A CA 1
ATOM 584 C C . GLU A 1 70 ? 5.659 -2.700 14.975 1.00 84.62 70 GLU A C 1
ATOM 586 O O . GLU A 1 70 ? 6.481 -1.944 14.468 1.00 84.62 70 GLU A O 1
ATOM 591 N N . GLY A 1 71 ? 5.572 -2.860 16.299 1.00 78.25 71 GLY A N 1
ATOM 592 C CA . GLY A 1 71 ? 6.445 -2.182 17.270 1.00 78.25 71 GLY A CA 1
ATOM 593 C C . GLY A 1 71 ? 6.104 -0.712 17.564 1.00 78.25 71 GLY A C 1
ATOM 594 O O . GLY A 1 71 ? 6.265 -0.281 18.699 1.00 78.25 71 GLY A O 1
ATOM 595 N N . VAL A 1 72 ? 5.519 0.031 16.617 1.00 80.62 72 VAL A N 1
ATOM 596 C CA . VAL A 1 72 ? 5.308 1.494 16.732 1.00 80.62 72 VAL A CA 1
ATOM 597 C C . VAL A 1 72 ? 4.516 1.894 17.984 1.00 80.62 72 VAL A C 1
ATOM 599 O O . VAL A 1 72 ? 4.941 2.742 18.763 1.00 80.62 72 VAL A O 1
ATOM 602 N N . GLN A 1 73 ? 3.362 1.263 18.239 1.00 74.12 73 GLN A N 1
ATOM 603 C CA . GLN A 1 73 ? 2.520 1.621 19.396 1.00 74.12 73 GLN A CA 1
ATOM 604 C C . GLN A 1 73 ? 3.199 1.374 20.754 1.00 74.12 73 GLN A C 1
ATOM 606 O O . GLN A 1 73 ? 2.799 1.986 21.749 1.00 74.12 73 GLN A O 1
ATOM 611 N N . GLU A 1 74 ? 4.193 0.482 20.806 1.00 83.06 74 GLU A N 1
ATOM 612 C CA . GLU A 1 74 ? 4.942 0.155 22.024 1.00 83.06 74 GLU A CA 1
ATOM 613 C C . GLU A 1 74 ? 5.936 1.265 22.391 1.00 83.06 74 GLU A C 1
ATOM 615 O O . GLU A 1 74 ? 6.229 1.461 23.573 1.00 83.06 74 GLU A O 1
ATOM 620 N N . GLU A 1 75 ? 6.394 2.032 21.399 1.00 80.88 75 GLU A N 1
ATOM 621 C CA . GLU A 1 75 ? 7.318 3.157 21.572 1.00 80.88 75 GLU A CA 1
ATOM 622 C C . GLU A 1 75 ? 6.594 4.464 21.940 1.00 80.88 75 GLU A C 1
ATOM 624 O O . GLU A 1 75 ? 7.163 5.361 22.574 1.00 80.88 75 GLU A O 1
ATOM 629 N N . LEU A 1 76 ? 5.301 4.563 21.619 1.00 83.75 76 LEU A N 1
ATOM 630 C CA . LEU A 1 76 ? 4.499 5.751 21.890 1.00 83.75 76 LEU A CA 1
ATOM 631 C C . LEU A 1 76 ? 4.128 5.886 23.376 1.00 83.75 76 LEU A C 1
ATOM 633 O O . LEU A 1 76 ? 3.561 5.000 24.023 1.00 83.75 76 LEU A O 1
ATOM 637 N N . THR A 1 77 ? 4.324 7.087 23.924 1.00 88.69 77 THR A N 1
ATOM 638 C CA . THR A 1 77 ? 3.758 7.451 25.230 1.00 88.69 77 THR A CA 1
ATOM 639 C C . THR A 1 77 ? 2.226 7.410 25.201 1.00 88.69 77 THR A C 1
ATOM 641 O O . THR A 1 77 ? 1.594 7.503 24.151 1.00 88.69 77 THR A O 1
ATOM 644 N N . LYS A 1 78 ? 1.582 7.369 26.375 1.00 90.75 78 LYS A N 1
ATOM 645 C CA . LYS A 1 78 ? 0.108 7.391 26.479 1.00 90.75 78 LYS A CA 1
ATOM 646 C C . LYS A 1 78 ? -0.545 8.569 25.743 1.00 90.75 78 LYS A C 1
ATOM 648 O O . LYS A 1 78 ? -1.616 8.405 25.173 1.00 90.75 78 LYS A O 1
ATOM 653 N N . VAL A 1 79 ? 0.078 9.751 25.781 1.00 89.25 79 VAL A N 1
ATOM 654 C CA . VAL A 1 79 ? -0.452 10.950 25.110 1.00 89.25 79 VAL A CA 1
ATOM 655 C C . VAL A 1 79 ? -0.281 10.836 23.597 1.00 89.25 79 VAL A C 1
ATOM 657 O O . VAL A 1 79 ? -1.220 11.137 22.870 1.00 89.25 79 VAL A O 1
ATOM 660 N N . GLN A 1 80 ? 0.873 10.352 23.126 1.00 84.69 80 GLN A N 1
ATOM 661 C CA . GLN A 1 80 ? 1.108 10.110 21.699 1.00 84.69 80 GLN A CA 1
ATOM 662 C C . GLN A 1 80 ? 0.155 9.053 21.143 1.00 84.69 80 GLN A C 1
ATOM 664 O O . GLN A 1 80 ? -0.473 9.304 20.126 1.00 84.69 80 GLN A O 1
ATOM 669 N N . ASN A 1 81 ? -0.042 7.942 21.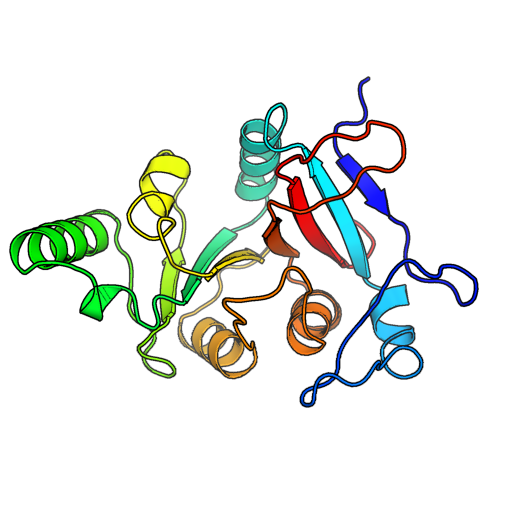856 1.00 85.62 81 ASN A N 1
ATOM 670 C CA . ASN A 1 81 ? -1.008 6.911 21.476 1.00 85.62 81 ASN A CA 1
ATOM 671 C C . ASN A 1 81 ? -2.438 7.469 21.363 1.00 85.62 81 ASN A C 1
ATOM 673 O O . ASN A 1 81 ? -3.134 7.185 20.395 1.00 85.62 81 ASN A O 1
ATOM 677 N N . TYR A 1 82 ? -2.871 8.320 22.300 1.00 88.44 82 TYR A N 1
ATOM 678 C CA . TYR A 1 82 ? -4.190 8.960 22.216 1.00 88.44 82 TYR A CA 1
ATOM 679 C C . TYR A 1 82 ? -4.330 9.883 20.994 1.00 88.44 82 TYR A C 1
ATOM 681 O O . TYR A 1 82 ? -5.370 9.881 20.335 1.00 88.44 82 TYR A O 1
ATOM 689 N N . MET A 1 83 ? -3.301 10.686 20.694 1.00 86.19 83 MET A N 1
ATOM 690 C CA . MET A 1 83 ? -3.302 11.559 19.512 1.00 86.19 83 MET A CA 1
ATOM 691 C C . MET A 1 83 ? -3.312 10.734 18.223 1.00 86.19 83 MET A C 1
ATOM 693 O O . MET A 1 83 ? -4.143 10.983 17.357 1.00 86.19 83 MET A O 1
ATOM 697 N N . TRP A 1 84 ? -2.479 9.696 18.162 1.00 86.12 84 TRP A N 1
ATOM 698 C CA . TRP A 1 84 ? -2.396 8.756 17.051 1.00 86.12 84 TRP A CA 1
ATOM 699 C C . TRP A 1 84 ? -3.747 8.094 16.760 1.00 86.12 84 TRP A C 1
ATOM 701 O O . TRP A 1 84 ? -4.257 8.179 15.649 1.00 86.12 84 TRP A O 1
ATOM 711 N N . GLU A 1 85 ? -4.393 7.479 17.759 1.00 89.00 85 GLU A N 1
ATOM 712 C CA . GLU A 1 85 ? -5.704 6.835 17.578 1.00 89.00 85 GLU A CA 1
ATOM 713 C C . GLU A 1 85 ? -6.785 7.813 17.102 1.00 89.00 85 GLU A C 1
ATOM 715 O O . GLU A 1 85 ? -7.666 7.446 16.317 1.00 89.00 85 GLU A O 1
ATOM 720 N N . LYS A 1 86 ? -6.724 9.062 17.573 1.00 90.44 86 LYS A N 1
ATOM 721 C CA . LYS A 1 86 ? -7.637 10.118 17.145 1.00 90.44 86 LYS A CA 1
ATOM 722 C C . LYS A 1 86 ? -7.418 10.470 15.669 1.00 90.44 86 LYS A C 1
ATOM 724 O O . LYS A 1 86 ? -8.395 10.489 14.924 1.00 90.44 86 LYS A O 1
ATOM 729 N N . GLU A 1 87 ? -6.176 10.702 15.253 1.00 88.12 87 GLU A N 1
ATOM 730 C CA . GLU A 1 87 ? -5.820 11.039 13.866 1.00 88.12 87 GLU A CA 1
ATOM 731 C C . GLU A 1 87 ? -6.161 9.901 12.901 1.00 88.12 87 GLU A C 1
ATOM 733 O O . GLU A 1 87 ? -6.799 10.134 11.874 1.00 88.12 87 GLU A O 1
ATOM 738 N N . LEU A 1 88 ? -5.844 8.654 13.270 1.00 89.38 88 LEU A N 1
ATOM 739 C CA . LEU A 1 88 ? -6.220 7.478 12.484 1.00 89.38 88 LEU A CA 1
ATOM 740 C C . LEU A 1 88 ? -7.725 7.440 12.209 1.00 89.38 88 LEU A C 1
ATOM 742 O O . LEU A 1 88 ? -8.151 7.175 11.086 1.00 89.38 88 LEU A O 1
ATOM 746 N N . LYS A 1 89 ? -8.541 7.722 13.229 1.00 91.88 89 LYS A N 1
ATOM 747 C CA . LYS A 1 89 ? -9.997 7.734 13.096 1.00 91.88 89 LYS A CA 1
ATOM 748 C C . LYS A 1 89 ? -10.496 8.900 12.243 1.00 91.88 89 LYS A C 1
ATOM 750 O O . LYS A 1 89 ? -11.418 8.700 11.458 1.00 91.88 89 LYS A O 1
ATOM 755 N N . GLU A 1 90 ? -9.928 10.094 12.406 1.00 91.25 90 GLU A N 1
ATOM 756 C CA . GLU A 1 90 ? -10.294 11.282 11.618 1.00 91.25 90 GLU A CA 1
ATOM 757 C C . GLU A 1 90 ? -9.990 11.092 10.127 1.00 91.25 90 GLU A C 1
ATOM 759 O O . GLU A 1 90 ? -10.781 11.505 9.283 1.00 91.25 90 GLU A O 1
ATOM 764 N N . LEU A 1 91 ? -8.900 10.391 9.813 1.00 88.94 91 LEU A N 1
ATOM 765 C CA . LEU A 1 91 ? -8.461 10.098 8.448 1.00 88.94 91 LEU A CA 1
ATOM 766 C C . LEU A 1 91 ? -8.992 8.759 7.906 1.00 88.94 91 LEU A C 1
ATOM 768 O O . LEU A 1 91 ? -8.561 8.320 6.847 1.00 88.94 91 LEU A O 1
ATOM 772 N N . ASN A 1 92 ? -9.933 8.106 8.598 1.00 92.00 92 ASN A N 1
ATOM 773 C CA . ASN A 1 92 ? -10.562 6.841 8.188 1.00 92.00 92 ASN A CA 1
ATOM 774 C C . ASN A 1 92 ? -9.597 5.656 7.981 1.00 92.00 92 ASN A C 1
ATOM 776 O O . ASN A 1 92 ? -9.872 4.752 7.186 1.00 92.00 92 ASN A O 1
ATOM 780 N N . TRP A 1 93 ? -8.493 5.609 8.724 1.00 92.75 93 TRP A N 1
ATOM 781 C CA . TRP A 1 93 ? -7.638 4.428 8.766 1.00 92.75 93 TRP A CA 1
ATOM 782 C C . TRP A 1 93 ? -8.368 3.244 9.400 1.00 92.75 93 TRP A C 1
ATOM 784 O O . TRP A 1 93 ? -9.026 3.356 10.438 1.00 92.75 93 TRP A O 1
ATOM 794 N N . LYS A 1 94 ? -8.215 2.076 8.779 1.00 93.50 94 LYS A N 1
ATOM 795 C CA . LYS A 1 94 ? -8.764 0.806 9.255 1.00 93.50 94 LYS A CA 1
ATOM 796 C C . LYS A 1 94 ? -7.639 -0.141 9.623 1.00 93.50 94 LYS A C 1
ATOM 798 O O . LYS A 1 94 ? -6.596 -0.158 8.981 1.00 93.50 94 LYS A O 1
ATOM 803 N N . LYS A 1 95 ? -7.868 -0.944 10.654 1.00 92.88 95 LYS A N 1
ATOM 804 C CA . LYS A 1 95 ? -6.957 -2.008 11.066 1.00 92.88 95 LYS A CA 1
ATOM 805 C C . LYS A 1 95 ? -7.326 -3.285 10.321 1.00 92.88 95 LYS A C 1
ATOM 807 O O . LYS A 1 95 ? -8.497 -3.658 10.340 1.00 92.88 95 LYS A O 1
ATOM 812 N N . SER A 1 96 ? -6.346 -3.946 9.713 1.00 91.81 96 SER A N 1
ATOM 813 C CA . SER A 1 96 ? -6.561 -5.253 9.095 1.00 91.81 96 SER A CA 1
ATOM 814 C C . SER A 1 96 ? -6.988 -6.277 10.144 1.00 91.81 96 SER A C 1
ATOM 816 O O . SER A 1 96 ? -6.462 -6.341 11.262 1.00 91.81 96 SER A O 1
ATOM 818 N N . THR A 1 97 ? -7.953 -7.101 9.759 1.00 92.56 97 THR A N 1
ATOM 819 C CA . THR A 1 97 ? -8.479 -8.207 10.554 1.00 92.56 97 THR A CA 1
ATOM 820 C C . THR A 1 97 ? -7.588 -9.446 10.489 1.00 92.56 97 THR A C 1
ATOM 822 O O . THR A 1 97 ? -7.588 -10.239 11.432 1.00 92.56 97 THR A O 1
ATOM 825 N N . VAL A 1 98 ? -6.797 -9.612 9.418 1.00 91.06 98 VAL A N 1
ATOM 826 C CA . VAL A 1 98 ? -5.901 -10.771 9.241 1.00 91.06 98 VAL A CA 1
ATOM 827 C C . VAL A 1 98 ? -4.482 -10.518 9.751 1.00 91.06 98 VAL A C 1
ATOM 829 O O . VAL A 1 98 ? -3.807 -11.467 10.150 1.00 91.06 98 VAL A O 1
ATOM 832 N N . LYS A 1 99 ? -4.026 -9.259 9.766 1.00 88.69 99 LYS A N 1
ATOM 833 C CA . LYS A 1 99 ? -2.737 -8.835 10.335 1.00 88.69 99 LYS A CA 1
ATOM 834 C C . LYS A 1 99 ? -2.926 -7.536 11.110 1.00 88.69 99 LYS A C 1
ATOM 836 O O . LYS A 1 99 ? -2.882 -6.450 10.548 1.00 88.69 99 LYS A O 1
ATOM 841 N N . SER A 1 100 ? -3.088 -7.643 12.427 1.00 87.75 100 SER A N 1
ATOM 842 C CA . SER A 1 100 ? -3.411 -6.503 13.293 1.00 87.75 100 SER A CA 1
ATOM 843 C C . SER A 1 100 ? -2.353 -5.395 13.313 1.00 87.75 100 SER A C 1
ATOM 845 O O . SER A 1 100 ? -2.642 -4.299 13.768 1.00 87.75 100 SER A O 1
ATOM 847 N N . THR A 1 101 ? -1.125 -5.646 12.877 1.00 88.06 101 THR A N 1
ATOM 848 C CA . THR A 1 101 ? -0.099 -4.599 12.774 1.00 88.06 101 THR A CA 1
ATOM 849 C C . THR A 1 101 ? -0.274 -3.729 11.530 1.00 88.06 101 THR A C 1
ATOM 851 O O . THR A 1 101 ? 0.327 -2.663 11.455 1.00 88.06 101 THR A O 1
ATOM 854 N N . ILE A 1 102 ? -1.107 -4.148 10.572 1.00 89.25 102 ILE A N 1
ATOM 855 C CA . ILE A 1 102 ? -1.294 -3.451 9.304 1.00 89.25 102 ILE A CA 1
ATOM 856 C C . ILE A 1 102 ? -2.507 -2.528 9.376 1.00 89.25 102 ILE A C 1
ATOM 858 O O . ILE A 1 102 ? -3.624 -2.943 9.702 1.00 89.25 102 ILE A O 1
ATOM 862 N N . LEU A 1 103 ? -2.269 -1.266 9.034 1.00 91.75 103 LEU A N 1
ATOM 863 C CA . LEU A 1 103 ? -3.284 -0.248 8.827 1.00 91.75 103 LEU A CA 1
ATOM 864 C C . LEU A 1 103 ? -3.492 -0.025 7.331 1.00 91.75 103 LEU A C 1
ATOM 866 O O . LEU A 1 103 ? -2.547 -0.066 6.545 1.00 91.75 103 LEU A O 1
ATOM 870 N N . THR A 1 104 ? -4.735 0.233 6.944 1.00 93.38 104 THR A N 1
ATOM 871 C CA . THR A 1 104 ? -5.126 0.489 5.560 1.00 93.38 104 THR A CA 1
ATOM 872 C C . THR A 1 104 ? -5.935 1.767 5.445 1.00 93.38 104 THR A C 1
ATOM 874 O O . THR A 1 104 ? -6.816 2.016 6.273 1.00 93.38 104 THR A O 1
ATOM 877 N N . ASN A 1 105 ? -5.704 2.519 4.378 1.00 93.69 105 ASN A N 1
ATOM 878 C CA . ASN A 1 105 ? -6.485 3.686 4.004 1.00 93.69 105 ASN A CA 1
ATOM 879 C C . ASN A 1 105 ? -6.847 3.599 2.520 1.00 93.69 105 ASN A C 1
ATOM 881 O O . ASN A 1 105 ? -5.971 3.364 1.691 1.00 93.69 105 ASN A O 1
ATOM 885 N N . GLN A 1 106 ? -8.121 3.774 2.178 1.00 93.69 106 GLN A N 1
ATOM 886 C CA . GLN A 1 106 ? -8.507 4.044 0.795 1.00 93.69 106 GLN A CA 1
ATOM 887 C C . GLN A 1 106 ? -8.441 5.554 0.613 1.00 93.69 106 GLN A C 1
ATOM 889 O O . GLN A 1 106 ? -9.276 6.275 1.157 1.00 93.69 106 GLN A O 1
ATOM 894 N N . TYR A 1 107 ? -7.433 6.009 -0.120 1.00 90.94 107 TYR A N 1
ATOM 895 C CA . TYR A 1 107 ? -7.169 7.427 -0.265 1.00 90.94 107 TYR A CA 1
ATOM 896 C C . TYR A 1 107 ? -8.286 8.098 -1.067 1.00 90.94 107 TYR A C 1
ATOM 898 O O . TYR A 1 107 ? -8.626 7.664 -2.173 1.00 90.94 107 TYR A O 1
ATOM 906 N N . ASP A 1 108 ? -8.823 9.182 -0.515 1.00 85.25 108 ASP A N 1
ATOM 907 C CA . ASP A 1 108 ? -9.682 10.111 -1.232 1.00 85.25 108 ASP A CA 1
ATOM 908 C C . ASP A 1 108 ? -8.892 11.369 -1.614 1.00 85.25 108 ASP A C 1
ATOM 910 O O . ASP A 1 108 ? -8.001 11.826 -0.900 1.00 85.25 108 ASP A O 1
ATOM 914 N N . ASN A 1 109 ? -9.219 11.952 -2.764 1.00 82.25 109 ASN A N 1
ATOM 915 C CA . ASN A 1 109 ? -8.522 13.134 -3.271 1.00 82.25 109 ASN A CA 1
ATOM 916 C C . ASN A 1 109 ? -8.958 14.443 -2.587 1.00 82.25 109 ASN A C 1
ATOM 918 O O . ASN A 1 109 ? -8.643 15.523 -3.089 1.00 82.25 109 ASN A O 1
ATOM 922 N N . THR A 1 110 ? -9.713 14.371 -1.485 1.00 85.50 110 THR A N 1
ATOM 923 C CA . THR A 1 110 ? -10.191 15.560 -0.765 1.00 85.50 110 THR A CA 1
ATOM 924 C C . THR A 1 110 ? -9.189 16.048 0.278 1.00 85.50 110 THR A C 1
ATOM 926 O O . THR A 1 110 ? -9.251 17.208 0.684 1.00 85.50 110 THR A O 1
ATOM 929 N N . THR A 1 111 ? -8.236 15.192 0.660 1.00 83.06 111 THR A N 1
ATOM 930 C CA . THR A 1 111 ? -7.184 15.477 1.644 1.00 83.06 111 THR A CA 1
ATOM 931 C C . THR A 1 111 ? -5.807 15.395 0.992 1.00 83.06 111 THR A C 1
ATOM 933 O O . THR A 1 111 ? -5.595 14.588 0.086 1.00 83.06 111 THR A O 1
ATOM 936 N N . ASN A 1 112 ? -4.839 16.204 1.434 1.00 81.44 112 ASN A N 1
ATOM 937 C CA . ASN A 1 112 ? -3.464 16.057 0.958 1.00 81.44 112 ASN A CA 1
ATOM 938 C C . ASN A 1 112 ? -2.919 14.687 1.396 1.00 81.44 112 ASN A C 1
ATOM 940 O O . ASN A 1 112 ? -3.054 14.293 2.552 1.00 81.44 112 ASN A O 1
ATOM 944 N N . ILE A 1 113 ? -2.295 13.950 0.479 1.00 79.00 113 ILE A N 1
ATOM 945 C CA . ILE A 1 113 ? -1.766 12.617 0.775 1.00 79.00 113 ILE A CA 1
ATOM 946 C C . ILE A 1 113 ? -0.710 12.618 1.886 1.00 79.00 113 ILE A C 1
ATOM 948 O O . ILE A 1 113 ? -0.654 11.670 2.667 1.00 79.00 113 ILE A O 1
ATOM 952 N N . PHE A 1 114 ? 0.085 13.684 2.003 1.00 79.38 114 PHE A N 1
ATOM 953 C CA . PHE A 1 114 ? 1.078 13.820 3.064 1.00 79.38 114 PHE A CA 1
ATOM 954 C C . PHE A 1 114 ? 0.425 13.936 4.444 1.00 79.38 114 PHE A C 1
ATOM 956 O O . PHE A 1 114 ? 0.941 13.359 5.397 1.00 79.38 114 PHE A O 1
ATOM 963 N N . ASP A 1 115 ? -0.749 14.565 4.537 1.00 82.06 115 ASP A N 1
ATOM 964 C CA . ASP A 1 115 ? -1.532 14.605 5.778 1.00 82.06 115 ASP A CA 1
ATOM 965 C C . ASP A 1 115 ? -2.089 13.216 6.129 1.00 82.06 115 ASP A C 1
ATOM 967 O O . ASP A 1 115 ? -2.192 12.867 7.302 1.00 82.06 115 ASP A O 1
ATOM 971 N N . VAL A 1 116 ? -2.409 12.393 5.122 1.00 84.12 116 VAL A N 1
ATOM 972 C CA . VAL A 1 116 ? -2.906 11.023 5.327 1.00 84.12 116 VAL A CA 1
ATOM 973 C C . VAL A 1 116 ? -1.800 10.091 5.826 1.00 84.12 116 VAL A C 1
ATOM 975 O O . VAL A 1 116 ? -2.050 9.294 6.731 1.00 84.12 116 VAL A O 1
ATOM 978 N N . ILE A 1 117 ? -0.593 10.171 5.253 1.00 79.06 117 ILE A N 1
ATOM 979 C CA . ILE A 1 117 ? 0.520 9.261 5.583 1.00 79.06 117 ILE A CA 1
ATOM 980 C C . ILE A 1 117 ? 1.365 9.732 6.772 1.00 79.06 117 ILE A C 1
ATOM 982 O O . ILE A 1 117 ? 1.962 8.900 7.452 1.00 79.06 117 ILE A O 1
ATOM 986 N N . SER A 1 118 ? 1.423 11.036 7.064 1.00 77.62 118 SER A N 1
ATOM 987 C CA . SER A 1 118 ? 2.259 11.573 8.148 1.00 77.62 118 SER A CA 1
ATOM 988 C C . SER A 1 118 ? 2.001 10.920 9.514 1.00 77.62 118 SER A C 1
ATOM 990 O O . SER A 1 118 ? 2.992 10.628 10.187 1.00 77.62 118 SER A O 1
ATOM 992 N N . PRO A 1 119 ? 0.748 10.629 9.922 1.00 73.38 119 PRO A N 1
ATOM 993 C CA . PRO A 1 119 ? 0.470 9.981 11.199 1.00 73.38 119 PRO A CA 1
ATOM 994 C C . PRO A 1 119 ? 0.996 8.556 11.305 1.00 73.38 119 PRO A C 1
ATOM 996 O O . PRO A 1 119 ? 0.975 8.022 12.394 1.00 73.38 119 PRO A O 1
ATOM 999 N N . VAL A 1 120 ? 1.411 7.914 10.208 1.00 70.31 120 VAL A N 1
ATOM 1000 C CA . VAL A 1 120 ? 1.814 6.495 10.177 1.00 70.31 120 VAL A CA 1
ATOM 1001 C C . VAL A 1 120 ? 3.235 6.274 9.644 1.00 70.31 120 VAL A C 1
ATOM 1003 O O . VAL A 1 120 ? 3.820 5.215 9.860 1.00 70.31 120 VAL A O 1
ATOM 1006 N N . CYS A 1 121 ? 3.813 7.281 8.985 1.00 63.53 121 CYS A N 1
ATOM 1007 C CA . CYS A 1 121 ? 5.114 7.219 8.319 1.00 63.53 121 CYS A CA 1
ATOM 1008 C C . CYS A 1 121 ? 6.333 7.307 9.238 1.00 63.53 121 CYS A C 1
ATOM 1010 O O . CYS A 1 121 ? 7.436 7.087 8.751 1.00 63.53 121 CYS A O 1
ATOM 1012 N N . MET A 1 122 ? 6.185 7.660 10.520 1.00 57.25 122 MET A N 1
ATOM 1013 C CA . MET A 1 122 ? 7.370 7.934 11.346 1.00 57.25 122 MET A CA 1
ATOM 1014 C C . MET A 1 122 ? 8.220 6.682 11.609 1.00 57.25 122 MET A C 1
ATOM 1016 O O . MET A 1 122 ? 9.429 6.815 11.761 1.00 57.25 122 MET A O 1
ATOM 1020 N N . GLU A 1 123 ? 7.618 5.486 11.617 1.00 57.78 123 GLU A N 1
ATOM 1021 C CA . GLU A 1 123 ? 8.309 4.229 11.975 1.00 57.78 123 GLU A CA 1
ATOM 1022 C C . GLU A 1 123 ? 7.752 2.981 11.251 1.00 57.78 123 GLU A C 1
ATOM 1024 O O . GLU A 1 123 ? 8.236 1.868 11.448 1.00 57.78 123 GLU A O 1
ATOM 1029 N N . GLY A 1 124 ? 6.720 3.139 10.412 1.00 63.59 124 GLY A N 1
ATOM 1030 C CA . GLY A 1 124 ? 6.050 2.032 9.726 1.00 63.59 124 GLY A CA 1
ATOM 1031 C C . GLY A 1 124 ? 6.487 1.847 8.272 1.00 63.59 124 GLY A C 1
ATOM 1032 O O . GLY A 1 124 ? 6.767 2.809 7.559 1.00 63.59 124 GLY A O 1
ATOM 1033 N N . SER A 1 125 ? 6.474 0.602 7.788 1.00 76.38 125 SER A N 1
ATOM 1034 C CA . SER A 1 125 ? 6.732 0.299 6.373 1.00 76.38 125 SER A CA 1
ATOM 1035 C C . SER A 1 125 ? 5.513 0.651 5.523 1.00 76.38 125 SER A C 1
ATOM 1037 O O . SER A 1 125 ? 4.467 0.011 5.656 1.00 76.38 125 SER A O 1
ATOM 1039 N N . LEU A 1 126 ? 5.658 1.644 4.643 1.00 79.62 126 LEU A N 1
ATOM 1040 C CA . LEU A 1 126 ? 4.599 2.154 3.770 1.00 79.62 126 LEU A CA 1
ATOM 1041 C C . LEU A 1 126 ? 4.589 1.457 2.406 1.00 79.62 126 LEU A C 1
ATOM 1043 O O . LEU A 1 126 ? 5.616 1.353 1.736 1.00 79.62 126 LEU A O 1
ATOM 1047 N N . MET A 1 127 ? 3.401 1.067 1.957 1.00 85.50 127 MET A N 1
ATOM 1048 C CA . MET A 1 127 ? 3.143 0.541 0.624 1.00 85.50 127 MET A CA 1
ATOM 1049 C C . MET A 1 127 ? 1.927 1.228 0.000 1.00 85.50 127 MET A C 1
ATOM 1051 O O . MET A 1 127 ? 0.911 1.460 0.653 1.00 85.50 127 MET A O 1
ATOM 1055 N N . PHE A 1 128 ? 2.027 1.515 -1.291 1.00 86.81 128 PHE A N 1
ATOM 1056 C CA . PHE A 1 128 ? 0.971 2.072 -2.121 1.00 86.81 128 PHE A CA 1
ATOM 1057 C C . PHE A 1 128 ? 0.506 1.007 -3.100 1.00 86.81 128 PHE A C 1
ATOM 1059 O O . PHE A 1 128 ? 1.320 0.361 -3.758 1.00 86.81 128 PHE A O 1
ATOM 1066 N N . LEU A 1 129 ? -0.804 0.849 -3.210 1.00 90.62 129 LEU A N 1
ATOM 1067 C CA . LEU A 1 129 ? -1.458 -0.075 -4.117 1.00 90.62 129 LEU A CA 1
ATOM 1068 C C . LEU A 1 129 ? -2.436 0.720 -4.982 1.00 90.62 129 LEU A C 1
ATOM 1070 O O . LEU A 1 129 ? -3.456 1.196 -4.487 1.00 90.62 129 LEU A O 1
ATOM 1074 N N . PHE A 1 130 ? -2.139 0.852 -6.271 1.00 90.06 130 PHE A N 1
ATOM 1075 C CA . PHE A 1 130 ? -3.051 1.451 -7.238 1.00 90.06 130 PHE A CA 1
ATOM 1076 C C . PHE A 1 130 ? -3.793 0.369 -8.017 1.00 90.06 130 PHE A C 1
ATOM 1078 O O . PHE A 1 130 ? -3.202 -0.614 -8.470 1.00 90.06 130 PHE A O 1
ATOM 1085 N N . SER A 1 131 ? -5.094 0.576 -8.193 1.00 90.12 131 SER A N 1
ATOM 1086 C CA . SER A 1 131 ? -6.001 -0.351 -8.864 1.00 90.12 131 SER A CA 1
ATOM 1087 C C . SER A 1 131 ? -6.931 0.390 -9.819 1.00 90.12 131 SER A C 1
ATOM 1089 O O . SER A 1 131 ? -7.469 1.436 -9.472 1.00 90.12 131 SER A O 1
ATOM 1091 N N . GLU A 1 132 ? -7.172 -0.157 -11.013 1.00 88.50 132 GLU A N 1
ATOM 1092 C CA . GLU A 1 132 ? -8.158 0.403 -11.959 1.00 88.50 132 GLU A CA 1
ATOM 1093 C C . GLU A 1 132 ? -9.600 0.236 -11.472 1.00 88.50 132 GLU A C 1
ATOM 1095 O O . GLU A 1 132 ? -10.486 0.995 -11.857 1.00 88.50 132 GLU A O 1
ATOM 1100 N N . LYS A 1 133 ? -9.837 -0.767 -10.622 1.00 90.31 133 LYS A N 1
ATOM 1101 C CA . LYS A 1 133 ? -11.134 -1.053 -10.006 1.00 90.31 133 LYS A CA 1
ATOM 1102 C C . LYS A 1 133 ? -11.094 -0.780 -8.510 1.00 90.31 133 LYS A C 1
ATOM 1104 O O . LYS A 1 133 ? -10.044 -0.890 -7.876 1.00 90.31 133 LYS A O 1
ATOM 1109 N N . GLU A 1 134 ? -12.250 -0.513 -7.930 1.00 91.38 134 GLU A N 1
ATOM 1110 C CA . GLU A 1 134 ? -12.385 -0.522 -6.481 1.00 91.38 134 GLU A CA 1
ATOM 1111 C C . GLU A 1 134 ? -12.101 -1.936 -5.940 1.00 91.38 134 GLU A C 1
ATOM 1113 O O . GLU A 1 134 ? -12.651 -2.932 -6.418 1.00 91.38 134 GLU A O 1
ATOM 1118 N N . VAL A 1 135 ? -11.194 -2.019 -4.970 1.00 90.31 135 VAL A N 1
ATOM 1119 C CA . VAL A 1 135 ? -10.818 -3.237 -4.252 1.00 90.31 135 VAL A CA 1
ATOM 1120 C C . VAL A 1 135 ? -11.699 -3.338 -3.014 1.00 90.31 135 VAL A C 1
ATOM 1122 O O . VAL A 1 135 ? -11.739 -2.422 -2.191 1.00 90.31 135 VAL A O 1
ATOM 1125 N N . ASN A 1 136 ? -12.425 -4.446 -2.889 1.00 90.56 136 ASN A N 1
ATOM 1126 C CA . ASN A 1 136 ? -13.249 -4.692 -1.711 1.00 90.56 136 ASN A CA 1
ATOM 1127 C C . ASN A 1 136 ? -12.396 -5.161 -0.518 1.00 90.56 136 ASN A C 1
ATOM 1129 O O . ASN A 1 136 ? -11.234 -5.536 -0.667 1.00 90.56 136 ASN A O 1
ATOM 1133 N N . GLU A 1 137 ? -12.992 -5.154 0.672 1.00 89.94 137 GLU A N 1
ATOM 1134 C CA . GLU A 1 137 ? -12.298 -5.501 1.916 1.00 89.94 137 GLU A CA 1
ATOM 1135 C C . GLU A 1 137 ? -11.744 -6.936 1.906 1.00 89.94 137 GLU A C 1
ATOM 1137 O O . GLU A 1 137 ? -10.611 -7.150 2.318 1.00 89.94 137 GLU A O 1
ATOM 1142 N N . GLU A 1 138 ? -12.476 -7.912 1.359 1.00 91.38 138 GLU A N 1
ATOM 1143 C CA . GLU A 1 138 ? -12.018 -9.308 1.288 1.00 91.38 138 GLU A CA 1
ATOM 1144 C C . GLU A 1 138 ? -10.790 -9.478 0.375 1.00 91.38 138 GLU A C 1
ATOM 1146 O O . GLU A 1 138 ? -9.848 -10.199 0.711 1.00 91.38 138 GLU A O 1
ATOM 1151 N N . GLU A 1 139 ? -10.782 -8.800 -0.775 1.00 90.81 139 GLU A N 1
ATOM 1152 C CA . GLU A 1 139 ? -9.666 -8.795 -1.723 1.00 90.81 139 GLU A CA 1
ATOM 1153 C C . GLU A 1 139 ? -8.444 -8.101 -1.106 1.00 90.81 139 GLU A C 1
ATOM 1155 O O . GLU A 1 139 ? -7.340 -8.645 -1.164 1.00 90.81 139 GLU A O 1
ATOM 1160 N N . LEU A 1 140 ? -8.645 -6.967 -0.425 1.00 90.94 140 LEU A N 1
ATOM 1161 C CA . LEU A 1 140 ? -7.578 -6.247 0.270 1.00 90.94 140 LEU A CA 1
ATOM 1162 C C . LEU A 1 140 ? -6.966 -7.084 1.404 1.00 90.94 140 LEU A C 1
ATOM 1164 O O . LEU A 1 140 ? -5.745 -7.176 1.514 1.00 90.94 140 LEU A O 1
ATOM 1168 N N . GLU A 1 141 ? -7.784 -7.764 2.207 1.00 91.56 141 GLU A N 1
ATOM 1169 C CA . GLU A 1 141 ? -7.308 -8.654 3.273 1.00 91.56 141 GLU A CA 1
ATOM 1170 C C . GLU A 1 141 ? -6.566 -9.881 2.711 1.00 91.56 141 GLU A C 1
ATOM 1172 O O . GLU A 1 141 ? -5.556 -10.323 3.269 1.00 91.56 141 GLU A O 1
ATOM 1177 N N . SER A 1 142 ? -7.001 -10.414 1.564 1.00 88.31 142 SER A N 1
ATOM 1178 C CA . SER A 1 142 ? -6.274 -11.481 0.864 1.00 88.31 142 SER A CA 1
ATOM 1179 C C . SER A 1 142 ? -4.892 -11.015 0.395 1.00 88.31 142 SER A C 1
ATOM 1181 O O . SER A 1 142 ? -3.914 -11.755 0.537 1.00 88.31 142 SER A O 1
ATOM 1183 N N . ILE A 1 143 ? -4.794 -9.789 -0.126 1.00 86.81 143 ILE A N 1
ATOM 1184 C CA . ILE A 1 143 ? -3.527 -9.159 -0.516 1.00 86.81 143 ILE A CA 1
ATOM 1185 C C . ILE A 1 143 ? -2.620 -9.001 0.713 1.00 86.81 143 ILE A C 1
ATOM 1187 O O . ILE A 1 143 ? -1.476 -9.451 0.701 1.00 86.81 143 ILE A O 1
ATOM 1191 N N . ILE A 1 144 ? -3.145 -8.457 1.814 1.00 88.00 144 ILE A N 1
ATOM 1192 C CA . ILE A 1 144 ? -2.410 -8.270 3.076 1.00 88.00 144 ILE A CA 1
ATOM 1193 C C . ILE A 1 144 ? -1.857 -9.588 3.615 1.00 88.00 144 ILE A C 1
ATOM 1195 O O . ILE A 1 144 ? -0.722 -9.650 4.098 1.00 88.00 144 ILE A O 1
ATOM 1199 N N . LYS A 1 145 ? -2.639 -10.667 3.533 1.00 85.25 145 LYS A N 1
ATOM 1200 C CA . LYS A 1 145 ? -2.195 -11.999 3.948 1.00 85.25 145 LYS A CA 1
ATOM 1201 C C . LYS A 1 145 ? -0.983 -12.467 3.143 1.00 85.25 145 LYS A C 1
ATOM 1203 O O . LYS A 1 145 ? -0.071 -13.050 3.730 1.00 85.25 145 LYS A O 1
ATOM 1208 N N . TYR A 1 146 ? -0.985 -12.202 1.840 1.00 78.56 146 TYR A N 1
ATOM 1209 C CA . TYR A 1 146 ? 0.029 -12.653 0.893 1.00 78.56 146 TYR A CA 1
ATOM 1210 C C . TYR A 1 146 ? 1.333 -11.845 0.975 1.00 78.56 146 TYR A C 1
ATOM 1212 O O . TYR A 1 146 ? 2.412 -12.426 0.950 1.00 78.56 146 TYR A O 1
ATOM 1220 N N . ILE A 1 147 ? 1.254 -10.525 1.148 1.00 76.44 147 ILE A N 1
ATOM 1221 C CA . ILE A 1 147 ? 2.434 -9.652 1.197 1.00 76.44 147 ILE A CA 1
ATOM 1222 C C . ILE A 1 147 ? 3.198 -9.819 2.519 1.00 76.44 147 ILE A C 1
ATOM 1224 O O . ILE A 1 147 ? 2.607 -9.825 3.607 1.00 76.44 147 ILE A O 1
ATOM 1228 N N . LYS A 1 148 ? 4.533 -9.882 2.446 1.00 74.94 148 LYS A N 1
ATOM 1229 C CA . LYS A 1 148 ? 5.408 -9.664 3.609 1.00 74.94 148 LYS A CA 1
ATOM 1230 C C . LYS A 1 148 ? 5.868 -8.207 3.648 1.00 74.94 148 LYS A C 1
ATOM 1232 O O . LYS A 1 148 ? 6.313 -7.673 2.637 1.00 74.94 148 LYS A O 1
ATOM 1237 N N . PHE A 1 149 ? 5.762 -7.586 4.816 1.00 71.62 149 PHE A N 1
ATOM 1238 C CA . PHE A 1 149 ? 6.324 -6.267 5.085 1.00 71.62 149 PHE A CA 1
ATOM 1239 C C . PHE A 1 149 ? 7.635 -6.490 5.833 1.00 71.62 149 PHE A C 1
ATOM 1241 O O . PHE A 1 149 ? 7.619 -7.110 6.893 1.00 71.62 149 PHE A O 1
ATOM 1248 N N . ASP A 1 150 ? 8.754 -6.043 5.272 1.00 62.56 150 ASP A N 1
ATOM 1249 C CA . ASP A 1 150 ? 10.048 -6.060 5.953 1.00 62.56 150 ASP A CA 1
ATOM 1250 C C . ASP A 1 150 ? 10.370 -4.631 6.396 1.00 62.56 150 ASP A C 1
ATOM 1252 O O . ASP A 1 150 ? 10.471 -3.728 5.566 1.00 62.56 150 ASP A O 1
ATOM 1256 N N . GLN A 1 151 ? 10.498 -4.423 7.707 1.00 55.84 151 GLN A N 1
ATOM 1257 C CA . GLN A 1 151 ? 10.829 -3.118 8.290 1.00 55.84 151 GLN A CA 1
ATOM 1258 C C . GLN A 1 151 ? 12.259 -2.669 7.983 1.00 55.84 151 GLN A C 1
ATOM 1260 O O . GLN A 1 151 ? 12.579 -1.495 8.131 1.00 55.84 151 GLN A O 1
ATOM 1265 N N . THR A 1 152 ? 13.124 -3.588 7.552 1.00 53.06 152 THR A N 1
ATOM 1266 C CA . THR A 1 152 ? 14.569 -3.363 7.469 1.00 53.06 152 THR A CA 1
ATOM 1267 C C . THR A 1 152 ? 15.109 -3.262 6.047 1.00 53.06 152 THR A C 1
ATOM 1269 O O . THR A 1 152 ? 16.306 -3.026 5.881 1.00 53.06 152 THR A O 1
ATOM 1272 N N . ARG A 1 153 ? 14.285 -3.466 5.005 1.00 53.97 153 ARG A N 1
ATOM 1273 C CA . ARG A 1 153 ? 14.796 -3.651 3.635 1.00 53.97 153 ARG A CA 1
ATOM 1274 C C . ARG A 1 153 ? 14.063 -2.865 2.557 1.00 53.97 153 ARG A C 1
ATOM 1276 O O . ARG A 1 153 ? 12.853 -2.698 2.557 1.00 53.97 153 ARG A O 1
ATOM 1283 N N . VAL A 1 154 ? 14.861 -2.466 1.569 1.00 52.22 154 VAL A N 1
ATOM 1284 C CA . VAL A 1 154 ? 14.504 -1.637 0.407 1.00 52.22 154 VAL A CA 1
ATOM 1285 C C . VAL A 1 154 ? 14.012 -2.461 -0.801 1.00 52.22 154 VAL A C 1
ATOM 1287 O O . VAL A 1 154 ? 13.671 -1.907 -1.844 1.00 52.22 154 VAL A O 1
ATOM 1290 N N . TYR A 1 155 ? 13.956 -3.792 -0.699 1.00 57.88 155 TYR A N 1
ATOM 1291 C CA . TYR A 1 155 ? 13.621 -4.666 -1.829 1.00 57.88 155 TYR A CA 1
ATOM 1292 C C . TYR A 1 155 ? 12.214 -5.248 -1.715 1.00 57.88 155 TYR A C 1
ATOM 1294 O O . TYR A 1 155 ? 11.791 -5.696 -0.652 1.00 57.88 155 TYR A O 1
ATOM 1302 N N . PHE A 1 156 ? 11.518 -5.310 -2.849 1.00 61.31 156 PHE A N 1
ATOM 1303 C CA . PHE A 1 156 ? 10.268 -6.047 -2.953 1.00 61.31 156 PHE A CA 1
ATOM 1304 C C . PHE A 1 156 ? 10.523 -7.551 -2.940 1.00 61.31 156 PHE A C 1
ATOM 1306 O O . PHE A 1 156 ? 11.356 -8.068 -3.686 1.00 61.31 156 PHE A O 1
ATOM 1313 N N . ASN A 1 157 ? 9.758 -8.255 -2.114 1.00 69.06 157 ASN A N 1
ATOM 1314 C CA . ASN A 1 157 ? 9.689 -9.708 -2.158 1.00 69.06 157 ASN A CA 1
ATOM 1315 C C . ASN A 1 157 ? 8.949 -10.191 -3.414 1.00 69.06 157 ASN A C 1
ATOM 1317 O O . ASN A 1 157 ? 8.226 -9.442 -4.083 1.00 69.06 157 ASN A O 1
ATOM 1321 N N . LYS A 1 158 ? 9.123 -11.478 -3.716 1.00 73.25 158 LYS A N 1
ATOM 1322 C CA . LYS A 1 158 ? 8.416 -12.185 -4.786 1.00 73.25 158 LYS A CA 1
ATOM 1323 C C . LYS A 1 158 ? 6.916 -11.905 -4.790 1.00 73.25 158 LYS A C 1
ATOM 1325 O O . LYS A 1 158 ? 6.343 -11.681 -5.852 1.00 73.25 158 LYS A O 1
ATOM 1330 N N . GLU A 1 159 ? 6.291 -11.913 -3.620 1.00 76.69 159 GLU A N 1
ATOM 1331 C CA . GLU A 1 159 ? 4.852 -11.745 -3.461 1.00 76.69 159 GLU A CA 1
ATOM 1332 C C . GLU A 1 159 ? 4.382 -10.385 -3.990 1.00 76.69 159 GLU A C 1
ATOM 1334 O O . GLU A 1 159 ? 3.356 -10.287 -4.659 1.00 76.69 159 GLU A O 1
ATOM 1339 N N . THR A 1 160 ? 5.170 -9.329 -3.801 1.00 75.19 160 THR A N 1
ATOM 1340 C CA . THR A 1 160 ? 4.819 -8.011 -4.336 1.00 75.19 160 THR A CA 1
ATOM 1341 C C . THR A 1 160 ? 4.932 -7.952 -5.862 1.00 75.19 160 THR A C 1
ATOM 1343 O O . THR A 1 160 ? 4.102 -7.338 -6.534 1.00 75.19 160 THR A O 1
ATOM 1346 N N . ILE A 1 161 ? 5.921 -8.638 -6.435 1.00 72.94 161 ILE A N 1
ATOM 1347 C CA . ILE A 1 161 ? 6.070 -8.741 -7.893 1.00 72.94 161 ILE A CA 1
ATOM 1348 C C . ILE A 1 161 ? 4.931 -9.577 -8.485 1.00 72.94 161 ILE A C 1
ATOM 1350 O O . ILE A 1 161 ? 4.386 -9.229 -9.532 1.00 72.94 161 ILE A O 1
ATOM 1354 N N . GLU A 1 162 ? 4.529 -10.660 -7.816 1.00 76.69 162 GLU A N 1
ATOM 1355 C CA . GLU A 1 162 ? 3.370 -11.459 -8.216 1.00 76.69 162 GLU A CA 1
ATOM 1356 C C . GLU A 1 162 ? 2.065 -10.662 -8.130 1.00 76.69 162 GLU A C 1
ATOM 1358 O O . GLU A 1 162 ? 1.229 -10.789 -9.023 1.00 76.69 162 GLU A O 1
ATOM 1363 N N . LEU A 1 163 ? 1.907 -9.811 -7.116 1.00 79.06 163 LEU A N 1
ATOM 1364 C CA . LEU A 1 163 ? 0.768 -8.906 -6.989 1.00 79.06 163 LEU A CA 1
ATOM 1365 C C . LEU A 1 163 ? 0.690 -7.937 -8.175 1.00 79.06 163 LEU A C 1
ATOM 1367 O O . LEU A 1 163 ? -0.358 -7.829 -8.812 1.00 79.06 163 LEU A O 1
ATOM 1371 N N . ALA A 1 164 ? 1.806 -7.290 -8.519 1.00 75.25 164 ALA A N 1
ATOM 1372 C CA . ALA A 1 164 ? 1.860 -6.390 -9.665 1.00 75.25 164 ALA A CA 1
ATOM 1373 C C . ALA A 1 164 ? 1.611 -7.136 -10.990 1.00 75.25 164 ALA A C 1
ATOM 1375 O O . ALA A 1 164 ? 0.783 -6.722 -11.794 1.00 75.25 164 ALA A O 1
ATOM 1376 N N . GLY A 1 165 ? 2.279 -8.275 -11.199 1.00 71.94 165 GLY A N 1
ATOM 1377 C CA . GLY A 1 165 ? 2.249 -9.017 -12.461 1.00 71.94 165 GLY A CA 1
ATOM 1378 C C . GLY A 1 165 ? 0.977 -9.828 -12.713 1.00 71.94 165 GLY A C 1
ATOM 1379 O O . GLY A 1 165 ? 0.433 -9.803 -13.814 1.00 71.94 165 GLY A O 1
ATOM 1380 N N . LYS A 1 166 ? 0.496 -10.578 -11.714 1.00 73.44 166 LYS A N 1
ATOM 1381 C CA . LYS A 1 166 ? -0.644 -11.500 -11.876 1.00 73.44 166 LYS A CA 1
ATOM 1382 C C . LYS A 1 166 ? -1.981 -10.838 -11.590 1.00 73.44 166 LYS A C 1
ATOM 1384 O O . LYS A 1 166 ? -2.972 -11.201 -12.217 1.00 73.44 166 LYS A O 1
ATOM 1389 N N . MET A 1 167 ? -2.023 -9.928 -10.617 1.00 72.31 167 MET A N 1
ATOM 1390 C CA . MET A 1 167 ? -3.274 -9.298 -10.187 1.00 72.31 167 MET A CA 1
ATOM 1391 C C . MET A 1 167 ? -3.504 -7.930 -10.845 1.00 72.31 167 MET A C 1
ATOM 1393 O O . MET A 1 167 ? -4.593 -7.380 -10.718 1.00 72.31 167 MET A O 1
ATOM 1397 N N . GLY A 1 168 ? -2.524 -7.424 -11.605 1.00 74.19 168 GLY A N 1
ATOM 1398 C CA . GLY A 1 168 ? -2.668 -6.218 -12.424 1.00 74.19 168 GLY A CA 1
ATOM 1399 C C . GLY A 1 168 ? -2.675 -4.921 -11.618 1.00 74.19 168 GLY A C 1
ATOM 1400 O O . GLY A 1 168 ? -3.221 -3.921 -12.077 1.00 74.19 168 GLY A O 1
ATOM 1401 N N . TYR A 1 169 ? -2.102 -4.934 -10.415 1.00 82.44 169 TYR A N 1
ATOM 1402 C CA . TYR A 1 169 ? -1.963 -3.731 -9.602 1.00 82.44 169 TYR A CA 1
ATOM 1403 C C . TYR A 1 169 ? -0.670 -2.992 -9.901 1.00 82.44 169 TYR A C 1
ATOM 1405 O O . TYR A 1 169 ? 0.307 -3.564 -10.385 1.00 82.44 169 TYR A O 1
ATOM 1413 N N . ILE A 1 170 ? -0.649 -1.721 -9.518 1.00 82.25 170 ILE A N 1
ATOM 1414 C CA . ILE A 1 170 ? 0.587 -0.954 -9.445 1.00 82.25 170 ILE A CA 1
ATOM 1415 C C . ILE A 1 170 ? 0.974 -0.881 -7.982 1.00 82.25 170 ILE A C 1
ATOM 1417 O O . ILE A 1 170 ? 0.207 -0.370 -7.169 1.00 82.25 170 ILE A O 1
ATOM 1421 N N . VAL A 1 171 ? 2.142 -1.409 -7.639 1.00 81.88 171 VAL A N 1
ATOM 1422 C CA . VAL A 1 171 ? 2.602 -1.440 -6.247 1.00 81.88 171 VAL A CA 1
ATOM 1423 C C . VAL A 1 171 ? 3.826 -0.561 -6.107 1.00 81.88 171 VAL A C 1
ATOM 1425 O O . VAL A 1 171 ? 4.747 -0.682 -6.916 1.00 81.88 171 VAL A O 1
ATOM 1428 N N . GLY A 1 172 ? 3.854 0.301 -5.092 1.00 78.12 172 GLY A N 1
ATOM 1429 C CA . GLY A 1 172 ? 5.004 1.154 -4.833 1.00 78.12 172 GLY A CA 1
ATOM 1430 C C . GLY A 1 172 ? 5.308 1.421 -3.366 1.00 78.12 172 GLY A C 1
ATOM 1431 O O . GLY A 1 172 ? 4.502 1.130 -2.489 1.00 78.12 172 GLY A O 1
ATOM 1432 N N . HIS A 1 173 ? 6.496 1.957 -3.101 1.00 75.69 173 HIS A N 1
ATOM 1433 C CA . HIS A 1 173 ? 6.970 2.341 -1.767 1.00 75.69 173 HIS A CA 1
ATOM 1434 C C . HIS A 1 173 ? 8.028 3.444 -1.864 1.00 75.69 173 HIS A C 1
ATOM 1436 O O . HIS A 1 173 ? 8.617 3.652 -2.931 1.00 75.69 173 HIS A O 1
ATOM 1442 N N . PHE A 1 174 ? 8.285 4.121 -0.744 1.00 71.25 174 PHE A N 1
ATOM 1443 C CA . PHE A 1 174 ? 9.445 4.999 -0.609 1.00 71.25 174 PHE A CA 1
ATOM 1444 C C . PHE A 1 174 ? 10.689 4.206 -0.217 1.00 71.25 174 PHE A C 1
ATOM 1446 O O . PHE A 1 174 ? 10.618 3.236 0.542 1.00 71.25 174 PHE A O 1
ATOM 1453 N N . THR A 1 175 ? 11.836 4.649 -0.716 1.00 65.25 175 THR A N 1
ATOM 1454 C CA . THR A 1 175 ? 13.144 4.200 -0.250 1.00 65.25 175 THR A CA 1
ATOM 1455 C C . THR A 1 175 ? 14.105 5.373 -0.144 1.00 65.25 175 THR A C 1
ATOM 1457 O O . THR A 1 175 ? 14.177 6.201 -1.054 1.00 65.25 175 THR A O 1
ATOM 1460 N N . ASP A 1 176 ? 14.842 5.407 0.966 1.00 53.53 176 ASP A N 1
ATOM 1461 C CA . ASP A 1 176 ? 15.842 6.431 1.277 1.00 53.53 176 ASP A CA 1
ATOM 1462 C C . ASP A 1 176 ? 17.235 6.085 0.707 1.00 53.53 176 ASP A C 1
ATOM 1464 O O . ASP A 1 176 ? 18.091 6.956 0.565 1.00 53.53 176 ASP A O 1
ATOM 1468 N N . GLU A 1 177 ? 17.460 4.826 0.308 1.00 50.91 177 GLU A N 1
ATOM 1469 C CA . GLU A 1 177 ? 18.760 4.312 -0.140 1.00 50.91 177 GLU A CA 1
ATOM 1470 C C . GLU A 1 177 ? 18.739 3.921 -1.625 1.00 50.91 177 GLU A C 1
ATOM 1472 O O . GLU A 1 177 ? 18.972 2.767 -1.995 1.00 50.91 177 GLU A O 1
ATOM 1477 N N . TYR A 1 178 ? 18.474 4.878 -2.521 1.00 43.75 178 TYR A N 1
ATOM 1478 C CA . TYR A 1 178 ? 18.724 4.657 -3.948 1.00 43.75 178 TYR A CA 1
ATOM 1479 C C . TYR A 1 178 ? 20.037 5.302 -4.392 1.00 43.75 178 TYR A C 1
ATOM 1481 O O . TYR A 1 178 ? 20.144 6.515 -4.579 1.00 43.75 178 TYR A O 1
ATOM 1489 N N . TYR A 1 179 ? 21.065 4.469 -4.577 1.00 36.03 179 TYR A N 1
ATOM 1490 C CA . TYR A 1 179 ? 22.380 4.913 -5.036 1.00 36.03 179 TYR A CA 1
ATOM 1491 C C . TYR A 1 179 ? 22.362 5.162 -6.551 1.00 36.03 179 TYR A C 1
ATOM 1493 O O . TYR A 1 179 ? 22.662 4.280 -7.358 1.00 36.03 179 TYR A O 1
ATOM 1501 N N . VAL A 1 180 ? 22.027 6.387 -6.966 1.00 39.94 180 VAL A N 1
ATOM 1502 C CA . VAL A 1 180 ? 22.184 6.793 -8.369 1.00 39.94 180 VAL A CA 1
ATOM 1503 C C . VAL A 1 180 ? 23.677 6.974 -8.651 1.00 39.94 180 VAL A C 1
ATOM 1505 O O . VAL A 1 180 ? 24.294 7.975 -8.274 1.00 39.94 180 VAL A O 1
ATOM 1508 N N . VAL A 1 181 ? 24.270 5.986 -9.329 1.00 31.28 181 VAL A N 1
ATOM 1509 C CA . VAL A 1 181 ? 25.715 5.894 -9.627 1.00 31.28 181 VAL A CA 1
ATOM 1510 C C . VAL A 1 181 ? 26.268 7.167 -10.290 1.00 31.28 181 VAL A C 1
ATOM 1512 O O . VAL A 1 181 ? 27.445 7.487 -10.124 1.00 31.28 181 VAL A O 1
ATOM 1515 N N . SER A 1 182 ? 25.435 7.942 -10.993 1.00 36.91 182 SER A N 1
ATOM 1516 C CA . SER A 1 182 ? 25.854 9.178 -11.661 1.00 36.91 182 SER A CA 1
ATOM 1517 C C . SER A 1 182 ? 25.929 10.425 -10.766 1.00 36.91 182 SER A C 1
ATOM 1519 O O . SER A 1 182 ? 26.500 11.415 -11.217 1.00 36.91 182 SER A O 1
ATOM 1521 N N . LEU A 1 183 ? 25.388 10.422 -9.536 1.00 36.28 183 LEU A N 1
ATOM 1522 C CA . LEU A 1 183 ? 25.240 11.650 -8.727 1.00 36.28 183 LEU A CA 1
ATOM 1523 C C . LEU A 1 183 ? 25.846 11.613 -7.312 1.00 36.28 183 LEU A C 1
ATOM 1525 O O . LEU A 1 183 ? 25.977 12.675 -6.711 1.00 36.28 183 LEU A O 1
ATOM 1529 N N . ARG A 1 184 ? 26.293 10.455 -6.797 1.00 36.91 184 ARG A N 1
ATOM 1530 C CA . ARG A 1 184 ? 26.913 10.322 -5.450 1.00 36.91 184 ARG A CA 1
ATOM 1531 C C . ARG A 1 184 ? 26.116 11.008 -4.317 1.00 36.91 184 ARG A C 1
ATOM 1533 O O . ARG A 1 184 ? 26.713 11.577 -3.406 1.00 36.91 184 ARG A O 1
ATOM 1540 N N . SER A 1 185 ? 24.788 10.968 -4.371 1.00 42.66 185 SER A N 1
ATOM 1541 C CA . SER A 1 185 ? 23.902 11.508 -3.335 1.00 42.66 185 SER A CA 1
ATOM 1542 C C . SER A 1 185 ? 22.804 10.501 -3.021 1.00 42.66 185 SER A C 1
ATOM 1544 O O . SER A 1 185 ? 22.201 9.968 -3.955 1.00 42.66 185 SER A O 1
ATOM 1546 N N . GLU A 1 186 ? 22.536 10.277 -1.737 1.00 51.31 186 GLU A N 1
ATOM 1547 C CA . GLU A 1 186 ? 21.318 9.605 -1.276 1.00 51.31 186 GLU A CA 1
ATOM 1548 C C . GLU A 1 186 ? 20.116 10.472 -1.664 1.00 51.31 186 GLU A C 1
ATOM 1550 O O . GLU A 1 186 ? 20.125 11.689 -1.467 1.00 51.31 186 GLU A O 1
ATOM 1555 N N . LYS A 1 187 ? 19.126 9.853 -2.302 1.00 56.88 187 LYS A N 1
ATOM 1556 C CA . LYS A 1 187 ? 17.878 10.490 -2.713 1.00 56.88 187 LYS A CA 1
ATOM 1557 C C . LYS A 1 187 ? 16.733 9.587 -2.310 1.00 56.88 187 LYS A C 1
ATOM 1559 O O . LYS A 1 187 ? 16.805 8.379 -2.545 1.00 56.88 187 LYS A O 1
ATOM 1564 N N . GLN A 1 188 ? 15.668 10.191 -1.796 1.00 59.34 188 GLN A N 1
ATOM 1565 C CA . GLN A 1 188 ? 14.423 9.475 -1.614 1.00 59.34 188 GLN A CA 1
ATOM 1566 C C . GLN A 1 188 ? 13.768 9.271 -2.981 1.00 59.34 188 GLN A C 1
ATOM 1568 O O . GLN A 1 188 ? 13.563 10.219 -3.745 1.00 59.34 188 GLN A O 1
ATOM 1573 N N . VAL A 1 189 ? 13.462 8.022 -3.312 1.00 61.91 189 VAL A N 1
ATOM 1574 C CA . VAL A 1 189 ? 12.765 7.686 -4.554 1.00 61.91 189 VAL A CA 1
ATOM 1575 C C . VAL A 1 189 ? 11.522 6.870 -4.259 1.00 61.91 189 VAL A C 1
ATOM 1577 O O . VAL A 1 189 ? 11.456 6.101 -3.299 1.00 61.91 189 VAL A O 1
ATOM 1580 N N . PHE A 1 190 ? 10.529 7.029 -5.121 1.00 65.81 190 PHE A N 1
ATOM 1581 C CA . PHE A 1 190 ? 9.342 6.204 -5.136 1.00 65.81 190 PHE A CA 1
ATOM 1582 C C . PHE A 1 190 ? 9.498 5.131 -6.215 1.00 65.81 190 PHE A C 1
ATOM 1584 O O . PHE A 1 190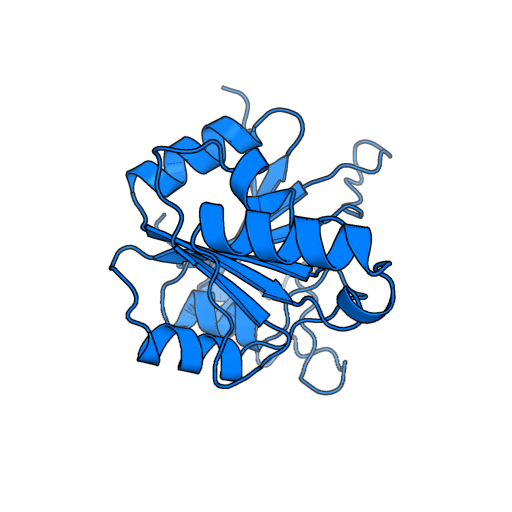 ? 9.646 5.442 -7.399 1.00 65.81 190 PHE A O 1
ATOM 1591 N N . VAL A 1 191 ? 9.513 3.864 -5.805 1.00 68.62 191 VAL A N 1
ATOM 1592 C CA . VAL A 1 191 ? 9.674 2.728 -6.721 1.00 68.62 191 VAL A CA 1
ATOM 1593 C C . VAL A 1 191 ? 8.312 2.109 -6.982 1.00 68.62 191 VAL A C 1
ATOM 1595 O O . VAL A 1 191 ? 7.606 1.806 -6.030 1.00 68.62 191 VAL A O 1
ATOM 1598 N N . CYS A 1 192 ? 7.963 1.886 -8.250 1.00 70.12 192 CYS A N 1
ATOM 1599 C CA . CYS A 1 192 ? 6.695 1.295 -8.675 1.00 70.12 192 CYS A CA 1
ATOM 1600 C C . CYS A 1 192 ? 6.875 0.098 -9.604 1.00 70.12 192 CYS A C 1
ATOM 1602 O O . CYS A 1 192 ? 7.758 0.111 -10.458 1.00 70.12 192 CYS A O 1
ATOM 1604 N N . TYR A 1 193 ? 5.983 -0.884 -9.488 1.00 71.31 193 TYR A N 1
ATOM 1605 C CA . TYR A 1 193 ? 5.907 -2.060 -10.353 1.00 71.31 193 TYR A CA 1
ATOM 1606 C C . TYR A 1 193 ? 4.567 -2.099 -11.054 1.00 71.31 193 TYR A C 1
ATOM 1608 O O . TYR A 1 193 ? 3.542 -1.985 -10.388 1.00 71.31 193 TYR A O 1
ATOM 1616 N N . ALA A 1 194 ? 4.570 -2.283 -12.372 1.00 68.06 194 ALA A N 1
ATOM 1617 C CA . ALA A 1 194 ? 3.335 -2.366 -13.138 1.00 68.06 194 ALA A CA 1
ATOM 1618 C C . ALA A 1 194 ? 3.464 -3.243 -14.381 1.00 68.06 194 ALA A C 1
ATOM 1620 O O . ALA A 1 194 ? 4.543 -3.321 -14.964 1.00 68.06 194 ALA A O 1
ATOM 1621 N N . VAL A 1 195 ? 2.370 -3.871 -14.812 1.00 69.25 195 VAL A N 1
ATOM 1622 C CA . VAL A 1 195 ? 2.357 -4.663 -16.052 1.00 69.25 195 VAL A CA 1
ATOM 1623 C C . VAL A 1 195 ? 2.624 -3.766 -17.270 1.00 69.25 195 VAL A C 1
ATOM 1625 O O . VAL A 1 195 ? 2.298 -2.579 -17.273 1.00 69.25 195 VAL A O 1
ATOM 1628 N N . GLU A 1 196 ? 3.256 -4.319 -18.304 1.00 60.25 196 GLU A N 1
ATOM 1629 C CA . GLU A 1 196 ? 3.544 -3.620 -19.561 1.00 60.25 196 GLU A CA 1
ATOM 1630 C C . GLU A 1 196 ? 2.274 -2.988 -20.188 1.00 60.25 196 GLU A C 1
ATOM 1632 O O . GLU A 1 196 ? 1.276 -3.676 -20.393 1.00 60.25 196 GLU A O 1
ATOM 1637 N N . GLY A 1 197 ? 2.308 -1.681 -20.508 1.00 56.28 197 GLY A N 1
ATOM 1638 C CA . GLY A 1 197 ? 1.206 -0.968 -21.191 1.00 56.28 197 GLY A CA 1
ATOM 1639 C C . GLY A 1 197 ? 0.611 0.263 -20.485 1.00 56.28 197 GLY A C 1
ATOM 1640 O O . GLY A 1 197 ? -0.415 0.766 -20.943 1.00 56.28 197 GLY A O 1
ATOM 1641 N N . LEU A 1 198 ? 1.232 0.743 -19.403 1.00 51.50 198 LEU A N 1
ATOM 1642 C CA . LEU A 1 198 ? 0.776 1.889 -18.596 1.00 51.50 198 LEU A CA 1
ATOM 1643 C C . LEU A 1 198 ? 1.090 3.281 -19.160 1.00 51.50 198 LEU A C 1
ATOM 1645 O O . LEU A 1 198 ? 2.235 3.471 -19.633 1.00 51.50 198 LEU A O 1
#